Protein AF-A0A965JJX8-F1 (afdb_monomer_lite)

Foldseek 3Di:
DVLLVVLVVVPDDLLSSLVVLVVVLVVLVVPDDDPDPSVVVSVVSVVVSVVSCVVQVLLNLLCVLLVVLLVVQDDPVSSVVLSVLLCCCLPVDPDLLSVLLSLLVNCVVDDPDQSVNSLVSSLVSLVSQLPDPHHSDDNVSSVVVNVSSVLCPLLSVLLVLLVVLQVVLCVPPVFDGDRSSVLSNLLLVQLADQADALVNLLVVCVVRVQVPALVSSLSNLVSSLVSLVSRDCRSHPHPVSSVNSSVRSVVNNVVSVVVNVVD

pLDDT: mean 87.24, std 9.47, range [40.53, 97.69]

Secondary structure (DSSP, 8-state):
-HHHHHHHHH---HHHHHHHHHHHHHHHHHTT--SSHHHHHHHHHHHHHHHHHHHSHHHHHHHHHHHHHHHTTSSHHHHHHHHHHHHIIIII--SHHHHHHHHHHHHHHSTT--HHHHHHHHHHHHHHHHHSSS-SS-HHHHHHHHHHHHHGGGHHHHHHHHHHHHHHHHHHH-PPP--HHHHHHHHHHHHT-S---HHHHHHHHHHTTGGGSHHHHHHHHHHHHHHHHHS-GGGSS-HHHHHHHHHHHHHHHHHHHHHHHT-

Structure (mmCIF, N/CA/C/O backbone):
data_AF-A0A965JJX8-F1
#
_entry.id   AF-A0A965JJX8-F1
#
loop_
_atom_site.group_PDB
_atom_site.id
_atom_site.type_symbol
_atom_site.label_atom_id
_atom_site.label_alt_id
_atom_site.label_comp_id
_atom_site.label_asym_id
_atom_site.label_entity_id
_atom_site.label_seq_id
_atom_site.pdbx_PDB_ins_code
_atom_site.Cartn_x
_atom_site.Cartn_y
_atom_site.Cartn_z
_atom_site.occupancy
_atom_site.B_iso_or_equiv
_atom_site.auth_seq_id
_atom_site.auth_comp_id
_atom_site.auth_asym_id
_atom_site.auth_atom_id
_atom_site.pdbx_PDB_model_num
ATOM 1 N N . SER A 1 1 ? 27.289 7.456 -23.473 1.00 75.81 1 SER A N 1
ATOM 2 C CA . SER A 1 1 ? 27.478 8.017 -24.829 1.00 75.81 1 SER A CA 1
ATOM 3 C C . SER A 1 1 ? 26.965 9.457 -24.872 1.00 75.81 1 SER A C 1
ATOM 5 O O . SER A 1 1 ? 26.212 9.837 -23.980 1.00 75.81 1 SER A O 1
ATOM 7 N N . PHE A 1 2 ? 27.341 10.253 -25.885 1.00 80.62 2 PHE A N 1
ATOM 8 C CA . PHE A 1 2 ? 26.856 11.636 -26.064 1.00 80.62 2 PHE A CA 1
ATOM 9 C C . PHE A 1 2 ? 25.320 11.715 -26.149 1.00 80.62 2 PHE A C 1
ATOM 11 O O . PHE A 1 2 ? 24.712 12.548 -25.487 1.00 80.62 2 PHE A O 1
ATOM 18 N N . ALA A 1 3 ? 24.684 10.770 -26.855 1.00 80.88 3 ALA A N 1
ATOM 19 C CA . ALA A 1 3 ? 23.224 10.663 -26.931 1.00 80.88 3 ALA A CA 1
ATOM 20 C C . ALA A 1 3 ? 22.563 10.481 -25.549 1.00 80.88 3 ALA A C 1
ATOM 22 O O . ALA A 1 3 ? 21.590 11.163 -25.244 1.00 80.88 3 ALA A O 1
ATOM 23 N N . ARG A 1 4 ? 23.121 9.630 -24.670 1.00 80.75 4 ARG A N 1
ATOM 24 C CA . ARG A 1 4 ? 22.611 9.479 -23.291 1.00 80.75 4 ARG A CA 1
ATOM 25 C C . ARG A 1 4 ? 22.735 10.765 -22.482 1.00 80.75 4 ARG A C 1
ATOM 27 O O . ARG A 1 4 ? 21.854 11.065 -21.688 1.00 80.75 4 ARG A O 1
ATOM 34 N N . GLN A 1 5 ? 23.827 11.504 -22.661 1.00 83.25 5 GLN A N 1
ATOM 35 C CA . GLN A 1 5 ? 24.038 12.752 -21.936 1.00 83.25 5 GLN A CA 1
ATOM 36 C C . GLN A 1 5 ? 23.039 13.828 -22.374 1.00 83.25 5 GLN A C 1
ATOM 38 O O . GLN A 1 5 ? 22.412 14.437 -21.515 1.00 83.25 5 GLN A O 1
ATOM 43 N N . LEU A 1 6 ? 22.797 13.963 -23.681 1.00 81.25 6 LEU A N 1
ATOM 44 C CA . LEU A 1 6 ? 21.785 14.871 -24.225 1.00 81.25 6 LEU A CA 1
ATOM 45 C C . LEU A 1 6 ? 20.376 14.568 -23.706 1.00 81.25 6 LEU A C 1
ATOM 47 O O . LEU A 1 6 ? 19.671 15.470 -23.266 1.00 81.25 6 LEU A O 1
ATOM 51 N N . VAL A 1 7 ? 19.958 13.301 -23.736 1.00 85.88 7 VAL A N 1
ATOM 52 C CA . VAL A 1 7 ? 18.608 12.931 -23.288 1.00 85.88 7 VAL A CA 1
ATOM 53 C C . VAL A 1 7 ? 18.475 13.072 -21.765 1.00 85.88 7 VAL A C 1
ATOM 55 O O . VAL A 1 7 ? 17.440 13.514 -21.278 1.00 85.88 7 VAL A O 1
ATOM 58 N N . LYS A 1 8 ? 19.547 12.822 -21.003 1.00 84.81 8 LYS A N 1
ATOM 59 C CA . LYS A 1 8 ? 19.584 13.099 -19.559 1.00 84.81 8 LYS A CA 1
ATOM 60 C C . LYS A 1 8 ? 19.488 14.597 -19.241 1.00 84.81 8 LYS A C 1
ATOM 62 O O . LYS A 1 8 ? 18.857 14.963 -18.254 1.00 84.81 8 LYS A O 1
ATOM 67 N N . GLU A 1 9 ? 20.090 15.458 -20.062 1.00 85.38 9 GLU A N 1
ATOM 68 C CA . GLU A 1 9 ? 20.003 16.923 -19.942 1.00 85.38 9 GLU A CA 1
ATOM 69 C C . GLU A 1 9 ? 18.597 17.461 -20.260 1.00 85.38 9 GLU A C 1
ATOM 71 O O . GLU A 1 9 ? 18.195 18.474 -19.691 1.00 85.38 9 GLU A O 1
ATOM 76 N N . GLN A 1 10 ? 17.821 16.766 -21.102 1.00 80.12 10 GLN A N 1
ATOM 77 C CA . GLN A 1 10 ? 16.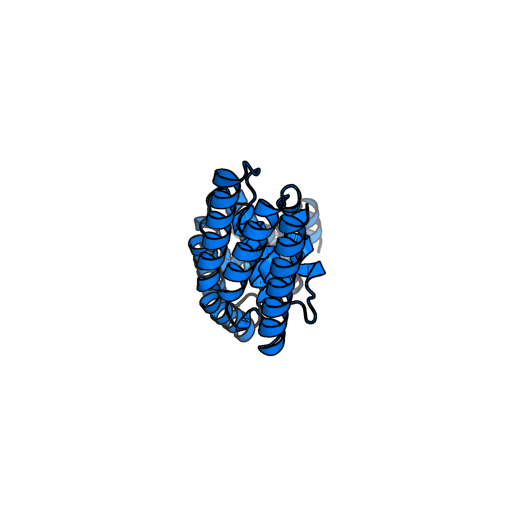403 17.078 -21.339 1.00 80.12 10 GLN A CA 1
ATOM 78 C C . GLN A 1 10 ? 15.486 16.682 -20.167 1.00 80.12 10 GLN A C 1
ATOM 80 O O . GLN A 1 10 ? 14.353 17.158 -20.085 1.00 80.12 10 GLN A O 1
ATOM 85 N N . GLY A 1 11 ? 15.978 15.862 -19.234 1.00 79.44 11 GLY A N 1
ATOM 86 C CA . GLY A 1 11 ? 15.234 15.395 -18.069 1.00 79.44 11 GLY A CA 1
ATOM 87 C C . GLY A 1 11 ? 14.338 14.187 -18.360 1.00 79.44 11 GLY A C 1
ATOM 88 O O . GLY A 1 11 ? 14.510 13.476 -19.346 1.00 79.44 11 GLY A O 1
ATOM 89 N N . GLY A 1 12 ? 13.389 13.926 -17.460 1.00 82.50 12 GLY A N 1
ATOM 90 C CA . GLY A 1 12 ? 12.533 12.736 -17.512 1.00 82.50 12 GLY A CA 1
ATOM 91 C C . GLY A 1 12 ? 13.160 11.498 -16.861 1.00 82.50 12 GLY A C 1
ATOM 92 O O . GLY A 1 12 ? 14.355 11.463 -16.557 1.00 82.50 12 GLY A O 1
ATOM 93 N N . ASP A 1 13 ? 12.325 10.492 -16.606 1.00 88.94 13 ASP A N 1
ATOM 94 C CA . ASP A 1 13 ? 12.741 9.208 -16.031 1.00 88.94 13 ASP A CA 1
ATOM 95 C C . ASP A 1 13 ? 13.388 8.278 -17.075 1.00 88.94 13 ASP A C 1
ATOM 97 O O . ASP A 1 13 ? 13.398 8.571 -18.271 1.00 88.94 13 ASP A O 1
ATOM 101 N N . ALA A 1 14 ? 13.950 7.150 -16.628 1.00 90.69 14 ALA A N 1
ATOM 102 C CA . ALA A 1 14 ? 14.663 6.213 -17.501 1.00 90.69 14 ALA A CA 1
ATOM 103 C C . ALA A 1 14 ? 13.797 5.717 -18.675 1.00 90.69 14 ALA A C 1
ATOM 105 O O . ALA A 1 14 ? 14.293 5.589 -19.793 1.00 90.69 14 ALA A O 1
ATOM 106 N N . THR A 1 15 ? 12.497 5.507 -18.453 1.00 91.75 15 THR A N 1
ATOM 107 C CA . THR A 1 15 ? 11.541 5.117 -19.499 1.00 91.75 15 THR A CA 1
ATOM 108 C C . THR A 1 15 ? 11.366 6.218 -20.535 1.00 91.75 15 THR A C 1
ATOM 110 O O . THR A 1 15 ? 11.468 5.955 -21.731 1.00 91.75 15 THR A O 1
ATOM 113 N N . THR A 1 16 ? 11.152 7.460 -20.099 1.00 90.88 16 THR A N 1
ATOM 114 C CA . THR A 1 16 ? 11.019 8.615 -20.997 1.00 90.88 16 THR A CA 1
ATOM 115 C C . THR A 1 16 ? 12.282 8.794 -21.837 1.00 90.88 16 THR A C 1
ATOM 117 O O . THR A 1 16 ? 12.206 8.971 -23.053 1.00 90.88 16 THR A O 1
ATOM 120 N N . GLN A 1 17 ? 13.454 8.679 -21.207 1.00 93.00 17 GLN A N 1
ATOM 121 C CA . GLN A 1 17 ? 14.739 8.779 -21.894 1.00 93.00 17 GLN A CA 1
ATOM 122 C C . GLN A 1 17 ? 14.930 7.639 -22.908 1.00 93.00 17 GLN A C 1
ATOM 124 O O . GLN A 1 17 ? 15.393 7.867 -24.025 1.00 93.00 17 GLN A O 1
ATOM 129 N N . TYR A 1 18 ? 14.535 6.417 -22.547 1.00 94.31 18 TYR A N 1
ATOM 130 C CA . TYR A 1 18 ? 14.582 5.256 -23.430 1.00 94.31 18 TYR A CA 1
ATOM 131 C C . TYR A 1 18 ? 13.680 5.425 -24.658 1.00 94.31 18 TYR A C 1
ATOM 133 O O . TYR A 1 18 ? 14.145 5.239 -25.782 1.00 94.31 18 TYR A O 1
ATOM 141 N N . LEU A 1 19 ? 12.423 5.835 -24.464 1.00 91.62 19 LEU A N 1
ATOM 142 C CA . LEU A 1 19 ? 11.472 6.063 -25.555 1.00 91.62 19 LEU A CA 1
ATOM 143 C C . LEU A 1 19 ? 11.927 7.196 -26.485 1.00 91.62 19 LEU A C 1
ATOM 145 O O . LEU A 1 19 ? 11.854 7.040 -27.700 1.00 91.62 19 LEU A O 1
ATOM 149 N N . CYS A 1 20 ? 12.476 8.283 -25.931 1.00 92.44 20 CYS A N 1
ATOM 150 C CA . CYS A 1 20 ? 13.052 9.380 -26.714 1.00 92.44 20 CYS A CA 1
ATOM 151 C C . CYS A 1 20 ? 14.207 8.897 -27.608 1.00 92.44 20 CYS A C 1
ATOM 153 O O . CYS A 1 20 ? 14.255 9.221 -28.793 1.00 92.44 20 CYS A O 1
ATOM 155 N N . LEU A 1 21 ? 15.115 8.063 -27.082 1.00 93.44 21 LEU A N 1
ATOM 156 C CA . LEU A 1 21 ? 16.193 7.482 -27.890 1.00 93.44 21 LEU A CA 1
ATOM 157 C C . LEU A 1 21 ? 15.649 6.587 -29.015 1.00 93.44 21 LEU A C 1
ATOM 159 O O . LEU A 1 21 ? 16.163 6.649 -30.130 1.00 93.44 21 LEU A O 1
ATOM 163 N N . LEU A 1 22 ? 14.610 5.785 -28.760 1.00 91.50 22 LEU A N 1
ATOM 164 C CA . LEU A 1 22 ? 13.980 4.979 -29.811 1.00 91.50 22 LEU A CA 1
ATOM 165 C C . LEU A 1 22 ? 13.353 5.854 -30.903 1.00 91.50 22 LEU A C 1
ATOM 167 O O . LEU A 1 22 ? 13.608 5.623 -32.081 1.00 91.50 22 LEU A O 1
ATOM 171 N N . GLU A 1 23 ? 12.593 6.882 -30.522 1.00 89.44 23 GLU A N 1
ATOM 172 C CA . GLU A 1 23 ? 11.952 7.805 -31.464 1.00 89.44 23 GLU A CA 1
ATOM 173 C C . GLU A 1 23 ? 12.983 8.544 -32.327 1.00 89.44 23 GLU A C 1
ATOM 175 O O . GLU A 1 23 ? 12.857 8.587 -33.551 1.00 89.44 23 GLU A O 1
ATOM 180 N N . VAL A 1 24 ? 14.055 9.059 -31.718 1.00 88.44 24 VAL A N 1
ATOM 181 C CA . VAL A 1 24 ? 15.156 9.704 -32.448 1.00 88.44 24 VAL A CA 1
ATOM 182 C C . VAL A 1 24 ? 15.825 8.724 -33.416 1.00 88.44 24 VAL A C 1
ATOM 184 O O . VAL A 1 24 ? 16.109 9.092 -34.556 1.00 88.44 24 VAL A O 1
ATOM 187 N N . GLY A 1 25 ? 16.054 7.475 -33.001 1.00 87.25 25 GLY A N 1
ATOM 188 C CA . GLY A 1 25 ? 16.616 6.436 -33.867 1.00 87.25 25 GLY A CA 1
ATOM 189 C C . GLY A 1 25 ? 15.741 6.140 -35.091 1.00 87.25 25 GLY A C 1
ATOM 190 O O . GLY A 1 25 ? 16.259 6.028 -36.206 1.00 87.25 25 GLY A O 1
ATOM 191 N N . GLU A 1 26 ? 14.421 6.076 -34.903 1.00 86.06 26 GLU A N 1
ATOM 192 C CA . GLU A 1 26 ? 13.447 5.890 -35.985 1.00 86.06 26 GLU A CA 1
ATOM 193 C C . GLU A 1 26 ? 13.385 7.103 -36.921 1.00 86.06 26 GLU A C 1
ATOM 195 O O . GLU A 1 26 ? 13.387 6.935 -38.139 1.00 86.06 26 GLU A O 1
ATOM 200 N N . LEU A 1 27 ? 13.414 8.330 -36.390 1.00 84.50 27 LEU A N 1
ATOM 201 C CA . LEU A 1 27 ? 13.436 9.554 -37.201 1.00 84.50 27 LEU A CA 1
ATOM 202 C C . LEU A 1 27 ? 14.688 9.642 -38.085 1.00 84.50 27 LEU A C 1
ATOM 204 O O . LEU A 1 27 ? 14.588 10.002 -39.259 1.00 84.50 27 LEU A O 1
ATOM 208 N N . ILE A 1 28 ? 15.858 9.275 -37.548 1.00 83.56 28 ILE A N 1
ATOM 209 C CA . ILE A 1 28 ? 17.112 9.219 -38.316 1.00 83.56 28 ILE A CA 1
ATOM 210 C C . ILE A 1 28 ? 17.024 8.143 -39.410 1.00 83.56 28 ILE A C 1
ATOM 212 O O . ILE A 1 28 ? 17.472 8.366 -40.532 1.00 83.56 28 ILE A O 1
ATOM 216 N N . SER A 1 29 ? 16.413 6.996 -39.106 1.00 77.31 29 SER A N 1
ATOM 217 C CA . SER A 1 29 ? 16.287 5.871 -40.043 1.00 77.31 29 SER A CA 1
ATOM 218 C C . SER A 1 29 ? 15.243 6.122 -41.145 1.00 77.31 29 SER A C 1
ATOM 220 O O . SER A 1 29 ? 15.441 5.715 -42.289 1.00 77.31 29 SER A O 1
ATOM 222 N N . GLY A 1 30 ? 14.143 6.816 -40.827 1.00 72.44 30 GLY A N 1
ATOM 223 C CA . GLY A 1 30 ? 13.071 7.178 -41.762 1.00 72.44 30 GLY A CA 1
ATOM 224 C C . GLY A 1 30 ? 13.433 8.329 -42.708 1.00 72.44 30 GLY A C 1
ATOM 225 O O . GLY A 1 30 ? 12.858 8.450 -43.793 1.00 72.44 30 GLY A O 1
ATOM 226 N N . GLY A 1 31 ? 14.422 9.148 -42.343 1.00 67.38 31 GLY A N 1
ATOM 227 C CA . GLY A 1 31 ? 15.001 10.183 -43.195 1.00 67.38 31 GLY A CA 1
ATOM 228 C C . GLY A 1 31 ? 16.085 9.636 -44.123 1.00 67.38 31 GLY A C 1
ATOM 229 O O . GLY A 1 31 ? 17.249 9.913 -43.889 1.00 67.38 31 GLY A O 1
ATOM 230 N N . GLN A 1 32 ? 15.712 8.857 -45.152 1.00 56.06 32 GLN A N 1
ATOM 231 C CA . GLN A 1 32 ? 16.567 8.378 -46.265 1.00 56.06 32 GLN A CA 1
ATOM 232 C C . GLN A 1 32 ? 18.091 8.343 -45.994 1.00 56.06 32 GLN A C 1
ATOM 234 O O . GLN A 1 32 ? 18.874 8.953 -46.724 1.00 56.06 32 GLN A O 1
ATOM 239 N N . ALA A 1 33 ? 18.547 7.599 -44.988 1.00 49.75 33 ALA A N 1
ATOM 240 C CA . ALA A 1 33 ? 19.965 7.299 -44.858 1.00 49.75 33 ALA A CA 1
ATOM 241 C C . ALA A 1 33 ? 20.253 6.007 -45.633 1.00 49.75 33 ALA A C 1
ATOM 243 O O . ALA A 1 33 ? 20.007 4.898 -45.162 1.00 49.75 33 ALA A O 1
ATOM 244 N N . GLY A 1 34 ? 20.785 6.160 -46.851 1.00 54.56 34 GLY A N 1
ATOM 245 C CA . GLY A 1 34 ? 21.661 5.138 -47.433 1.00 54.56 34 GLY A CA 1
ATOM 246 C C . GLY A 1 34 ? 22.910 4.940 -46.556 1.00 54.56 34 GLY A C 1
ATOM 247 O O . GLY A 1 34 ? 22.963 5.437 -45.438 1.00 54.56 34 GLY A O 1
ATOM 248 N N . ALA A 1 35 ? 23.932 4.234 -47.042 1.00 54.75 35 ALA A N 1
ATOM 249 C CA . ALA A 1 35 ? 25.127 3.815 -46.282 1.00 54.75 35 ALA A CA 1
ATOM 250 C C . ALA A 1 35 ? 26.085 4.946 -45.775 1.00 54.75 35 ALA A C 1
ATOM 252 O O . ALA A 1 35 ? 27.301 4.784 -45.819 1.00 54.75 35 ALA A O 1
ATOM 253 N N . ASP A 1 36 ? 25.557 6.076 -45.299 1.00 65.81 36 ASP A N 1
ATOM 254 C CA . ASP A 1 36 ? 26.222 7.325 -44.890 1.00 65.81 36 ASP A CA 1
ATOM 255 C C . ASP A 1 36 ? 25.988 7.607 -43.375 1.00 65.81 36 ASP A C 1
ATOM 257 O O . ASP A 1 36 ? 25.073 7.003 -42.808 1.00 65.81 36 ASP A O 1
ATOM 261 N N . PRO A 1 37 ? 26.766 8.482 -42.687 1.00 66.69 37 PRO A N 1
ATOM 262 C CA . PRO A 1 37 ? 26.627 9.034 -41.329 1.00 66.69 37 PRO A CA 1
ATOM 263 C C . PRO A 1 37 ? 25.290 8.942 -40.585 1.00 66.69 37 PRO A C 1
ATOM 265 O O . PRO A 1 37 ? 25.312 8.733 -39.373 1.00 66.69 37 PRO A O 1
ATOM 268 N N . GLY A 1 38 ? 24.144 9.053 -41.261 1.00 73.62 38 GLY A N 1
ATOM 269 C CA . GLY A 1 38 ? 22.830 8.794 -40.664 1.00 73.62 38 GLY A CA 1
ATOM 270 C C . GLY A 1 38 ? 22.676 7.369 -40.121 1.00 73.62 38 GLY A C 1
ATOM 271 O O . GLY A 1 38 ? 22.199 7.195 -39.005 1.00 73.62 38 GLY A O 1
ATOM 272 N N . GLY A 1 39 ? 23.161 6.350 -40.838 1.00 78.12 39 GLY A N 1
ATOM 273 C CA . GLY A 1 39 ? 23.138 4.962 -40.364 1.00 78.12 39 GLY A CA 1
ATOM 274 C C . GLY A 1 39 ? 24.004 4.757 -39.119 1.00 78.12 39 GLY A C 1
ATOM 275 O O . GLY A 1 39 ? 23.557 4.164 -38.142 1.00 78.12 39 GLY A O 1
ATOM 276 N N . VAL A 1 40 ? 25.206 5.345 -39.105 1.00 83.00 40 VAL A N 1
ATOM 277 C CA . VAL A 1 40 ? 26.102 5.316 -37.934 1.00 83.00 40 VAL A CA 1
ATOM 278 C C . VAL A 1 40 ? 25.463 6.036 -36.744 1.00 83.00 40 VAL A C 1
ATOM 280 O O . VAL A 1 40 ? 25.513 5.540 -35.622 1.00 83.00 40 VAL A O 1
ATOM 283 N N . ALA A 1 41 ? 24.817 7.182 -36.973 1.00 84.19 41 ALA A N 1
ATOM 284 C CA . ALA A 1 41 ? 24.102 7.904 -35.927 1.00 84.19 41 ALA A CA 1
ATOM 285 C C . ALA A 1 41 ? 22.915 7.094 -35.375 1.00 84.19 41 ALA A C 1
ATOM 287 O O . ALA A 1 41 ? 22.745 7.025 -34.157 1.00 84.19 41 ALA A O 1
ATOM 288 N N . ALA A 1 42 ? 22.136 6.433 -36.238 1.00 85.31 42 ALA A N 1
ATOM 289 C CA . ALA A 1 42 ? 21.045 5.553 -35.823 1.00 85.31 42 ALA A CA 1
ATOM 290 C C . ALA A 1 42 ? 21.557 4.354 -35.007 1.00 85.31 42 ALA A C 1
ATOM 292 O O . ALA A 1 42 ? 20.965 4.011 -33.983 1.00 85.31 42 ALA A O 1
ATOM 293 N N . ASP A 1 43 ? 22.677 3.746 -35.406 1.00 86.81 43 ASP A N 1
ATOM 294 C CA . ASP A 1 43 ? 23.328 2.666 -34.656 1.00 86.81 43 ASP A CA 1
ATOM 295 C C . ASP A 1 43 ? 23.772 3.134 -33.269 1.00 86.81 43 ASP A C 1
ATOM 297 O O . ASP A 1 43 ? 23.461 2.486 -32.270 1.00 86.81 43 ASP A O 1
ATOM 301 N N . MET A 1 44 ? 24.417 4.300 -33.183 1.00 88.44 44 MET A N 1
ATOM 302 C CA . MET A 1 44 ? 24.860 4.880 -31.912 1.00 88.44 44 MET A CA 1
ATOM 303 C C . MET A 1 44 ? 23.692 5.196 -30.968 1.00 88.44 44 MET A C 1
ATOM 305 O O . MET A 1 44 ? 23.810 5.018 -29.752 1.00 88.44 44 MET A O 1
ATOM 309 N N . VAL A 1 45 ? 22.567 5.678 -31.503 1.00 90.81 45 VAL A N 1
ATOM 310 C CA . VAL A 1 45 ? 21.357 5.959 -30.718 1.00 90.81 45 VAL A CA 1
ATOM 311 C C . VAL A 1 45 ? 20.697 4.659 -30.252 1.00 90.81 45 VAL A C 1
ATOM 313 O O . VAL A 1 45 ? 20.338 4.546 -29.078 1.00 90.81 45 VAL A O 1
ATOM 316 N N . ARG A 1 46 ? 20.605 3.641 -31.116 1.00 90.19 46 ARG A N 1
ATOM 317 C CA . ARG A 1 46 ? 20.088 2.317 -30.736 1.00 90.19 46 ARG A CA 1
ATOM 318 C C . ARG A 1 46 ? 20.961 1.637 -29.689 1.00 90.19 46 ARG A C 1
ATOM 320 O O . ARG A 1 46 ? 20.431 1.054 -28.748 1.00 90.19 46 ARG A O 1
ATOM 327 N N . GLU A 1 47 ? 22.281 1.749 -29.800 1.00 92.69 47 GLU A N 1
ATOM 328 C CA . GLU A 1 47 ? 23.206 1.235 -28.791 1.00 92.69 47 GLU A CA 1
ATOM 329 C C . GLU A 1 47 ? 23.045 1.979 -27.457 1.00 92.69 47 GLU A C 1
ATOM 331 O O . GLU A 1 47 ? 22.989 1.350 -26.401 1.00 92.69 47 GLU A O 1
ATOM 336 N N . ALA A 1 48 ? 22.881 3.305 -27.490 1.00 93.00 48 ALA A N 1
ATOM 337 C CA . ALA A 1 48 ? 22.585 4.096 -26.298 1.00 93.00 48 ALA A CA 1
ATOM 338 C C . ALA A 1 48 ? 21.272 3.662 -25.620 1.00 93.00 48 ALA A C 1
ATOM 340 O O . ALA A 1 48 ? 21.238 3.534 -24.394 1.00 93.00 48 ALA A O 1
ATOM 341 N N . ALA A 1 49 ? 20.220 3.400 -26.403 1.00 93.69 49 ALA A N 1
ATOM 342 C CA . ALA A 1 49 ? 18.947 2.885 -25.900 1.00 93.69 49 ALA A CA 1
ATOM 343 C C . ALA A 1 49 ? 19.099 1.474 -25.311 1.00 93.69 49 ALA A C 1
ATOM 345 O O . ALA A 1 49 ? 18.567 1.192 -24.241 1.00 93.69 49 ALA A O 1
ATOM 346 N N . ALA A 1 50 ? 19.858 0.595 -25.973 1.00 93.62 50 ALA A N 1
ATOM 347 C CA . ALA A 1 50 ? 20.120 -0.762 -25.498 1.00 93.62 50 ALA A CA 1
ATOM 348 C C . ALA A 1 50 ? 20.916 -0.777 -24.184 1.00 93.62 50 ALA A C 1
ATOM 350 O O . ALA A 1 50 ? 20.601 -1.564 -23.295 1.00 93.62 50 ALA A O 1
ATOM 351 N N . GLN A 1 51 ? 21.905 0.110 -24.037 1.00 93.06 51 GLN A N 1
ATOM 352 C CA . GLN A 1 51 ? 22.654 0.289 -22.790 1.00 93.06 51 GLN A CA 1
ATOM 353 C C . GLN A 1 51 ? 21.746 0.782 -21.660 1.00 93.06 51 GLN A C 1
ATOM 355 O O . GLN A 1 51 ? 21.776 0.217 -20.572 1.00 93.06 51 GLN A O 1
ATOM 360 N N . LEU A 1 52 ? 20.899 1.783 -21.923 1.00 93.12 52 LEU A N 1
ATOM 361 C CA . LEU A 1 52 ? 19.946 2.284 -20.929 1.00 93.12 52 LEU A CA 1
ATOM 362 C C . LEU A 1 52 ? 18.945 1.196 -20.510 1.00 93.12 52 LEU A C 1
ATOM 364 O O . LEU A 1 52 ? 18.720 0.994 -19.323 1.00 93.12 52 LEU A O 1
ATOM 368 N N . LEU A 1 53 ? 18.414 0.433 -21.470 1.00 93.50 53 LEU A N 1
ATOM 369 C CA . LEU A 1 53 ? 17.556 -0.715 -21.179 1.00 93.50 53 LEU A CA 1
ATOM 370 C C . LEU A 1 53 ? 18.286 -1.808 -20.395 1.00 93.50 53 LEU A C 1
ATOM 372 O O . LEU A 1 53 ? 17.641 -2.529 -19.649 1.00 93.50 53 LEU A O 1
ATOM 376 N N . ALA A 1 54 ? 19.593 -1.989 -20.583 1.00 92.62 54 ALA A N 1
ATOM 377 C CA . ALA A 1 54 ? 20.361 -2.967 -19.819 1.00 92.62 54 ALA A CA 1
ATOM 378 C C . ALA A 1 54 ? 20.590 -2.511 -18.369 1.00 92.62 54 ALA A C 1
ATOM 380 O O . ALA A 1 54 ? 20.536 -3.342 -17.466 1.00 92.62 54 ALA A O 1
ATOM 381 N N . GLU A 1 55 ? 20.817 -1.214 -18.152 1.00 92.62 55 GLU A N 1
ATOM 382 C CA . GLU A 1 55 ? 21.039 -0.622 -16.828 1.00 92.62 55 GLU A CA 1
ATOM 383 C C . GLU A 1 55 ? 19.743 -0.533 -16.008 1.00 92.62 55 GLU A C 1
ATOM 385 O O . GLU A 1 55 ? 19.716 -0.977 -14.864 1.00 92.62 55 GLU A O 1
ATOM 390 N N . ASP A 1 56 ? 18.653 -0.047 -16.608 1.00 91.25 56 ASP A N 1
ATOM 391 C CA . ASP A 1 56 ? 17.380 0.237 -15.928 1.00 91.25 56 ASP A CA 1
ATOM 392 C C . ASP A 1 56 ? 16.262 -0.728 -16.366 1.00 91.25 56 ASP A C 1
ATOM 394 O O . ASP A 1 56 ? 15.092 -0.360 -16.509 1.00 91.25 56 ASP A O 1
ATOM 398 N N . SER A 1 57 ? 16.631 -1.988 -16.627 1.00 91.94 57 SER A N 1
ATOM 399 C CA . SER A 1 57 ? 15.766 -2.943 -17.331 1.00 91.94 57 SER A CA 1
ATOM 400 C C . SER A 1 57 ? 14.425 -3.194 -16.647 1.00 91.94 57 SER A C 1
ATOM 402 O O . SER A 1 57 ? 13.400 -3.241 -17.326 1.00 91.94 57 SER A O 1
ATOM 404 N N . GLU A 1 58 ? 14.417 -3.331 -15.321 1.00 93.25 58 GLU A N 1
ATOM 405 C CA . GLU A 1 58 ? 13.205 -3.637 -14.564 1.00 93.25 58 GLU A CA 1
ATOM 406 C C . GLU A 1 58 ? 12.256 -2.434 -14.539 1.00 93.25 58 GLU A C 1
ATOM 408 O O . GLU A 1 58 ? 11.060 -2.575 -14.786 1.00 93.25 58 GLU A O 1
ATOM 413 N N . PHE A 1 59 ? 12.811 -1.234 -14.344 1.00 92.56 59 PHE A N 1
ATOM 414 C CA . PHE A 1 59 ? 12.071 0.026 -14.339 1.00 92.56 59 PHE A CA 1
ATOM 415 C C . PHE A 1 59 ? 11.404 0.290 -15.692 1.00 92.56 59 PHE A C 1
ATOM 417 O O . PHE A 1 59 ? 10.191 0.490 -15.764 1.00 92.56 59 PHE A O 1
ATOM 424 N N . ILE A 1 60 ? 12.190 0.239 -16.772 1.00 93.81 60 ILE A N 1
ATOM 425 C CA . ILE A 1 60 ? 11.711 0.534 -18.128 1.00 93.81 60 ILE A CA 1
ATOM 426 C C . ILE A 1 60 ? 10.650 -0.483 -18.554 1.00 93.81 60 ILE A C 1
ATOM 428 O O . ILE A 1 60 ? 9.625 -0.118 -19.130 1.00 93.81 60 ILE A O 1
ATOM 432 N N . ARG A 1 61 ? 10.860 -1.768 -18.251 1.00 95.31 61 ARG A N 1
ATOM 433 C CA . ARG A 1 61 ? 9.888 -2.817 -18.584 1.00 95.31 61 ARG A CA 1
ATOM 434 C C . ARG A 1 61 ? 8.607 -2.699 -17.773 1.00 95.31 61 ARG A C 1
ATOM 436 O O . ARG A 1 61 ? 7.548 -2.887 -18.357 1.00 95.31 61 ARG A O 1
ATOM 443 N N . ALA A 1 62 ? 8.676 -2.372 -16.482 1.00 93.94 62 ALA A N 1
ATOM 444 C CA . ALA A 1 62 ? 7.478 -2.168 -15.668 1.00 93.94 62 ALA A CA 1
ATOM 445 C C . ALA A 1 62 ? 6.579 -1.078 -16.270 1.00 93.94 62 ALA A C 1
ATOM 447 O O . ALA A 1 62 ? 5.370 -1.272 -16.387 1.00 93.94 62 ALA A O 1
ATOM 448 N N . ASP A 1 63 ? 7.162 0.028 -16.735 1.00 92.69 63 ASP A N 1
ATOM 449 C CA . ASP A 1 63 ? 6.392 1.095 -17.376 1.00 92.69 63 ASP A CA 1
ATOM 450 C C . ASP A 1 63 ? 5.836 0.702 -18.740 1.00 92.69 63 ASP A C 1
ATOM 452 O O . ASP A 1 63 ? 4.665 0.958 -19.017 1.00 92.69 63 ASP A O 1
ATOM 456 N N . ILE A 1 64 ? 6.658 0.081 -19.591 1.00 94.06 64 ILE A N 1
ATOM 457 C CA . ILE A 1 64 ? 6.238 -0.335 -20.935 1.00 94.06 64 ILE A CA 1
ATOM 458 C C . ILE A 1 64 ? 5.128 -1.382 -20.843 1.00 94.06 64 ILE A C 1
ATOM 460 O O . ILE A 1 64 ? 4.100 -1.253 -21.503 1.00 94.06 64 ILE A O 1
ATOM 464 N N . ASN A 1 65 ? 5.308 -2.398 -20.001 1.00 95.81 65 ASN A N 1
ATOM 465 C CA . ASN A 1 65 ? 4.374 -3.513 -19.903 1.00 95.81 65 ASN A CA 1
ATOM 466 C C . ASN A 1 65 ? 3.027 -3.102 -19.288 1.00 95.81 65 ASN A C 1
ATOM 468 O O . ASN A 1 65 ? 2.026 -3.779 -19.508 1.00 95.81 65 ASN A O 1
ATOM 472 N N . THR A 1 66 ? 2.983 -2.002 -18.530 1.00 93.94 66 THR A N 1
ATOM 473 C CA . THR A 1 66 ? 1.758 -1.502 -17.883 1.00 93.94 66 THR A CA 1
ATOM 474 C C . THR A 1 66 ? 1.174 -0.260 -18.550 1.00 93.94 66 THR A C 1
ATOM 476 O O . THR A 1 66 ? 0.159 0.260 -18.080 1.00 93.94 66 THR A O 1
ATOM 479 N N . PHE A 1 67 ? 1.771 0.209 -19.651 1.00 92.12 67 PHE A N 1
ATOM 480 C CA . PHE A 1 67 ? 1.399 1.457 -20.314 1.00 92.12 67 PHE A CA 1
ATOM 481 C C . PHE A 1 67 ? -0.095 1.516 -20.654 1.00 92.12 67 PHE A C 1
ATOM 483 O O . PHE A 1 67 ? -0.789 2.417 -20.175 1.00 92.12 67 PHE A O 1
ATOM 490 N N . ASP A 1 68 ? -0.604 0.517 -21.379 1.00 91.94 68 ASP A N 1
ATOM 491 C CA . ASP A 1 68 ? -2.009 0.463 -21.803 1.00 91.94 68 ASP A CA 1
ATOM 492 C C . ASP A 1 68 ? -2.965 0.430 -20.605 1.00 91.94 68 ASP A C 1
ATOM 494 O O . ASP A 1 68 ? -3.951 1.162 -20.567 1.00 91.94 68 ASP A O 1
ATOM 498 N N . VAL A 1 69 ? -2.642 -0.358 -19.573 1.00 92.56 69 VAL A N 1
ATOM 499 C CA . VAL A 1 69 ? -3.451 -0.424 -18.346 1.00 92.56 69 VAL A CA 1
ATOM 500 C C . VAL A 1 69 ? -3.488 0.939 -17.659 1.00 92.56 69 VAL A C 1
ATOM 502 O O . VAL A 1 69 ? -4.560 1.417 -17.292 1.00 92.56 69 VAL A O 1
ATOM 505 N N . SER A 1 70 ? -2.334 1.598 -17.526 1.00 89.12 70 SER A N 1
ATOM 506 C CA . SER A 1 70 ? -2.230 2.902 -16.867 1.00 89.12 70 SER A CA 1
ATOM 507 C C . SER A 1 70 ? -3.008 4.002 -17.596 1.00 89.12 70 SER A C 1
ATOM 509 O O . SER A 1 70 ? -3.566 4.881 -16.943 1.00 89.12 70 SER A O 1
ATOM 511 N N . ALA A 1 71 ? -3.116 3.928 -18.927 1.00 87.56 71 ALA A N 1
ATOM 512 C CA . ALA A 1 71 ? -3.882 4.878 -19.732 1.00 87.56 71 ALA A CA 1
ATOM 513 C C . ALA A 1 71 ? -5.396 4.815 -19.458 1.00 87.56 71 ALA A C 1
ATOM 515 O O . ALA A 1 71 ? -6.112 5.782 -19.713 1.00 87.56 71 ALA A O 1
ATOM 516 N N . HIS A 1 72 ? -5.889 3.701 -18.910 1.00 87.31 72 HIS A N 1
ATOM 517 C CA . HIS A 1 72 ? -7.293 3.527 -18.534 1.00 87.31 72 HIS A CA 1
ATOM 518 C C . HIS A 1 72 ? -7.597 3.904 -17.075 1.00 87.31 72 HIS A C 1
ATOM 520 O O . HIS A 1 72 ? -8.766 3.930 -16.691 1.00 87.31 72 HIS A O 1
ATOM 526 N N . VAL A 1 73 ? -6.577 4.216 -16.264 1.00 83.75 73 VAL A N 1
ATOM 527 C CA . VAL A 1 73 ? -6.750 4.584 -14.846 1.00 83.75 73 VAL A CA 1
ATOM 528 C C . VAL A 1 73 ? -7.298 6.006 -14.688 1.00 83.75 73 VAL A C 1
ATOM 530 O O . VAL A 1 73 ? -8.029 6.280 -13.736 1.00 83.75 73 VAL A O 1
ATOM 533 N N . GLY A 1 74 ? -6.986 6.916 -15.614 1.00 83.81 74 GLY A N 1
ATOM 534 C CA . GLY A 1 74 ? -7.444 8.302 -15.556 1.00 83.81 74 GLY A CA 1
ATOM 535 C C . GLY A 1 74 ? -6.734 9.204 -16.560 1.00 83.81 74 GLY A C 1
ATOM 536 O O . GLY A 1 74 ? -6.379 8.776 -17.654 1.00 83.81 74 GLY A O 1
ATOM 537 N N . ASP A 1 75 ? -6.542 10.468 -16.187 1.00 85.56 75 ASP A N 1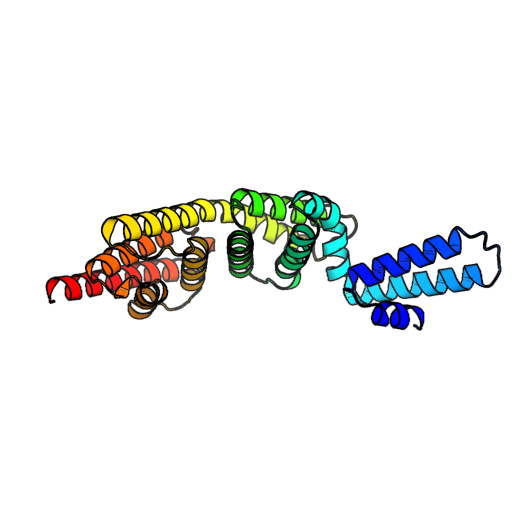
ATOM 538 C CA . ASP A 1 75 ? -5.749 11.408 -16.978 1.00 85.56 75 ASP A CA 1
ATOM 539 C C . ASP A 1 75 ? -4.244 11.066 -16.960 1.00 85.56 75 ASP A C 1
ATOM 541 O O . ASP A 1 75 ? -3.790 10.123 -16.307 1.00 85.56 75 ASP A O 1
ATOM 545 N N . ALA A 1 76 ? -3.442 11.849 -17.685 1.00 84.25 76 ALA A N 1
ATOM 546 C CA . ALA A 1 76 ? -2.001 11.629 -17.778 1.00 84.25 76 ALA A CA 1
ATOM 547 C C . ALA A 1 76 ? -1.290 11.673 -16.410 1.00 84.25 76 ALA A C 1
ATOM 549 O O . ALA A 1 76 ? -0.311 10.951 -16.210 1.00 84.25 76 ALA A O 1
ATOM 550 N N . GLN A 1 77 ? -1.781 12.483 -15.465 1.00 83.44 77 GLN A N 1
ATOM 551 C CA . GLN A 1 77 ? -1.205 12.587 -14.127 1.00 83.44 77 GLN A CA 1
ATOM 552 C C . GLN A 1 77 ? -1.546 11.351 -13.290 1.00 83.44 77 GLN A C 1
ATOM 554 O O . GLN A 1 77 ? -0.657 10.788 -12.654 1.00 83.44 77 GLN A O 1
ATOM 559 N N . ALA A 1 78 ? -2.797 10.889 -13.330 1.00 81.75 78 ALA A N 1
ATOM 560 C CA . ALA A 1 78 ? -3.234 9.661 -12.674 1.00 81.75 78 ALA A CA 1
ATOM 561 C C . ALA A 1 78 ? -2.520 8.427 -13.244 1.00 81.75 78 ALA A C 1
ATOM 563 O O . ALA A 1 78 ? -2.081 7.566 -12.484 1.00 81.75 78 ALA A O 1
ATOM 564 N N . ALA A 1 79 ? -2.331 8.367 -14.565 1.00 86.00 79 ALA A N 1
ATOM 565 C CA . ALA A 1 79 ? -1.582 7.301 -15.225 1.00 86.00 79 ALA A CA 1
ATOM 566 C C . ALA A 1 79 ? -0.101 7.291 -14.805 1.00 86.00 79 ALA A C 1
ATOM 568 O O . ALA A 1 79 ? 0.455 6.233 -14.509 1.00 86.00 79 ALA A O 1
ATOM 569 N N . ALA A 1 80 ? 0.544 8.462 -14.744 1.00 84.38 80 ALA A N 1
ATOM 570 C CA . ALA A 1 80 ? 1.930 8.585 -14.293 1.00 84.38 80 ALA A CA 1
ATOM 571 C C . ALA A 1 80 ? 2.087 8.217 -12.811 1.00 84.38 80 ALA A C 1
ATOM 573 O O . ALA A 1 80 ? 3.006 7.474 -12.458 1.00 84.38 80 ALA A O 1
ATOM 574 N N . ALA A 1 81 ? 1.164 8.684 -11.963 1.00 83.12 81 ALA A N 1
ATOM 575 C CA . ALA A 1 81 ? 1.105 8.297 -10.562 1.00 83.12 81 ALA A CA 1
ATOM 576 C C . ALA A 1 81 ? 0.965 6.778 -10.445 1.00 83.12 81 ALA A C 1
ATOM 578 O O . ALA A 1 81 ? 1.805 6.162 -9.804 1.00 83.12 81 ALA A O 1
ATOM 579 N N . PHE A 1 82 ? 0.006 6.163 -11.148 1.00 86.44 82 PHE A N 1
ATOM 580 C CA . PHE A 1 82 ? -0.208 4.716 -11.148 1.00 86.44 82 PHE A CA 1
ATOM 581 C C . PHE A 1 82 ? 1.028 3.917 -11.579 1.00 86.44 82 PHE A C 1
ATOM 583 O O . PHE A 1 82 ? 1.346 2.922 -10.939 1.00 86.44 82 PHE A O 1
ATOM 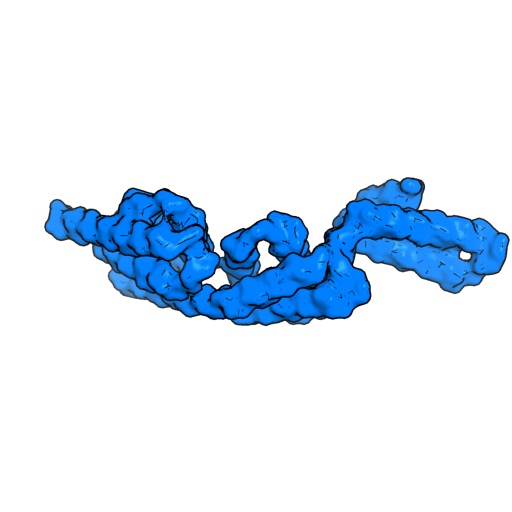590 N N . ARG A 1 83 ? 1.752 4.330 -12.629 1.00 87.56 83 ARG A N 1
ATOM 591 C CA . ARG A 1 83 ? 2.978 3.627 -13.051 1.00 87.56 83 ARG A CA 1
ATOM 592 C C . ARG A 1 83 ? 4.088 3.729 -12.011 1.00 87.56 83 ARG A C 1
ATOM 594 O O . ARG A 1 83 ? 4.683 2.715 -11.663 1.00 87.56 83 ARG A O 1
ATOM 601 N N . SER A 1 84 ? 4.321 4.919 -11.450 1.00 86.19 84 SER A N 1
ATOM 602 C CA . SER A 1 84 ? 5.290 5.082 -10.355 1.00 86.19 84 SER A CA 1
ATOM 603 C C . SER A 1 84 ? 4.954 4.194 -9.169 1.00 86.19 84 SER A C 1
ATOM 605 O O . SER A 1 84 ? 5.804 3.506 -8.618 1.00 86.19 84 SER A O 1
ATOM 607 N N . ALA A 1 85 ? 3.678 4.195 -8.841 1.00 81.12 85 ALA A N 1
ATOM 608 C CA . ALA A 1 85 ? 3.079 3.475 -7.756 1.00 81.12 85 ALA A CA 1
ATOM 609 C C . ALA A 1 85 ? 3.209 1.938 -7.981 1.00 81.12 85 ALA A C 1
ATOM 611 O O . ALA A 1 85 ? 3.663 1.205 -7.102 1.00 81.12 85 ALA A O 1
ATOM 612 N N . TYR A 1 86 ? 2.949 1.448 -9.196 1.00 87.62 86 TYR A N 1
ATOM 613 C CA . TYR A 1 86 ? 3.160 0.052 -9.596 1.00 87.62 86 TYR A CA 1
ATOM 614 C C . TYR A 1 86 ? 4.627 -0.383 -9.480 1.00 87.62 86 TYR A C 1
ATOM 616 O O . TYR A 1 86 ? 4.906 -1.469 -8.967 1.00 87.62 86 TYR A O 1
ATOM 624 N N . ARG A 1 87 ? 5.572 0.461 -9.914 1.00 87.81 87 ARG A N 1
ATOM 625 C CA . ARG A 1 87 ? 7.010 0.173 -9.795 1.00 87.81 87 ARG A CA 1
ATOM 626 C C . ARG A 1 87 ? 7.432 -0.011 -8.343 1.00 87.81 87 ARG A C 1
ATOM 628 O O . ARG A 1 87 ? 8.173 -0.946 -8.057 1.00 87.81 87 ARG A O 1
ATOM 635 N N . ASP A 1 88 ? 6.933 0.814 -7.427 1.00 82.25 88 ASP A N 1
ATOM 636 C CA . ASP A 1 88 ? 7.245 0.676 -6.000 1.00 82.25 88 ASP A CA 1
ATOM 637 C C . ASP A 1 88 ? 6.780 -0.687 -5.454 1.00 82.25 88 ASP A C 1
ATOM 639 O O . ASP A 1 88 ? 7.496 -1.337 -4.693 1.00 82.25 88 ASP A O 1
ATOM 643 N N . VAL A 1 89 ? 5.619 -1.178 -5.898 1.00 80.62 89 VAL A N 1
ATOM 644 C CA . VAL A 1 89 ? 5.124 -2.513 -5.523 1.00 80.62 89 VAL A CA 1
ATOM 645 C C . VAL A 1 89 ? 5.973 -3.624 -6.130 1.00 80.62 89 VAL A C 1
ATOM 647 O O . VAL A 1 89 ? 6.378 -4.545 -5.430 1.00 80.62 89 VAL A O 1
ATOM 650 N N . VAL A 1 90 ? 6.232 -3.577 -7.433 1.00 83.19 90 VAL A N 1
ATOM 651 C CA . VAL A 1 90 ? 6.860 -4.708 -8.129 1.00 83.19 90 VAL A CA 1
ATOM 652 C C . VAL A 1 90 ? 8.363 -4.772 -7.902 1.00 83.19 90 VAL A C 1
ATOM 654 O O . VAL A 1 90 ? 8.918 -5.867 -7.834 1.00 83.19 90 VAL A O 1
ATOM 657 N N . LEU A 1 91 ? 9.021 -3.622 -7.763 1.00 80.12 91 LEU A N 1
ATOM 658 C CA . LEU A 1 91 ? 10.475 -3.536 -7.662 1.00 80.12 91 LEU A CA 1
ATOM 659 C C . LEU A 1 91 ? 10.940 -3.428 -6.207 1.00 80.12 91 LEU A C 1
ATOM 661 O O . LEU A 1 91 ? 11.892 -4.112 -5.831 1.00 80.12 91 LEU A O 1
ATOM 665 N N . ALA A 1 92 ? 10.259 -2.631 -5.376 1.00 70.00 92 ALA A N 1
ATOM 666 C CA . ALA A 1 92 ? 10.732 -2.288 -4.031 1.00 70.00 92 ALA A CA 1
ATOM 667 C C . ALA A 1 92 ? 10.029 -3.036 -2.883 1.00 70.00 92 ALA A C 1
ATOM 669 O O . ALA A 1 92 ? 10.559 -3.073 -1.772 1.00 70.00 92 ALA A O 1
ATOM 670 N N . SER A 1 93 ? 8.853 -3.629 -3.110 1.00 66.50 93 SER A N 1
ATOM 671 C CA . SER A 1 93 ? 8.120 -4.336 -2.055 1.00 66.50 93 SER A CA 1
ATOM 672 C C . SER A 1 93 ? 8.534 -5.805 -1.959 1.00 66.50 93 SER A C 1
ATOM 674 O O . SER A 1 93 ? 8.331 -6.581 -2.896 1.00 66.50 93 SER A O 1
ATOM 676 N N . ASP A 1 94 ? 9.044 -6.201 -0.792 1.00 68.31 94 ASP A N 1
ATOM 677 C CA . ASP A 1 94 ? 9.327 -7.605 -0.454 1.00 68.31 94 ASP A CA 1
ATOM 678 C C . ASP A 1 94 ? 8.183 -8.267 0.337 1.00 68.31 94 ASP A C 1
ATOM 680 O O . ASP A 1 94 ? 8.300 -9.419 0.756 1.00 68.31 94 ASP A O 1
ATOM 684 N N . SER A 1 95 ? 7.079 -7.551 0.601 1.00 74.12 95 SER A N 1
ATOM 685 C CA . SER A 1 95 ? 6.008 -8.067 1.460 1.00 74.12 95 SER A CA 1
ATOM 686 C C . SER A 1 95 ? 4.605 -7.661 1.027 1.00 74.12 95 SER A C 1
ATOM 688 O O . SER A 1 95 ? 4.360 -6.569 0.510 1.00 74.12 95 SER A O 1
ATOM 690 N N . LEU A 1 96 ? 3.648 -8.525 1.355 1.00 77.94 96 LEU A N 1
ATOM 691 C CA . LEU A 1 96 ? 2.228 -8.249 1.206 1.00 77.94 96 LEU A CA 1
ATOM 692 C C . LEU A 1 96 ? 1.800 -6.951 1.902 1.00 77.94 96 LEU A C 1
ATOM 694 O O . LEU A 1 96 ? 1.015 -6.179 1.357 1.00 77.94 96 LEU A O 1
ATOM 698 N N . ASN A 1 97 ? 2.335 -6.686 3.094 1.00 80.56 97 ASN A N 1
ATOM 699 C CA . ASN A 1 97 ? 1.967 -5.502 3.862 1.00 80.56 97 ASN A CA 1
ATOM 700 C C . ASN A 1 97 ? 2.404 -4.210 3.174 1.00 80.56 97 ASN A C 1
ATOM 702 O O . ASN A 1 97 ? 1.621 -3.268 3.131 1.00 80.56 97 ASN A O 1
ATOM 706 N N . ALA A 1 98 ? 3.586 -4.168 2.560 1.00 78.69 98 ALA A N 1
ATOM 707 C CA . ALA A 1 98 ? 3.990 -3.008 1.769 1.00 78.69 98 ALA A CA 1
ATOM 708 C C . ALA A 1 98 ? 3.097 -2.823 0.523 1.00 78.69 98 ALA A C 1
ATOM 710 O O . ALA A 1 98 ? 2.678 -1.701 0.238 1.00 78.69 98 ALA A O 1
ATOM 711 N N . THR A 1 99 ? 2.694 -3.913 -0.137 1.00 80.19 99 THR A N 1
ATOM 712 C CA . THR A 1 99 ? 1.713 -3.884 -1.241 1.00 80.19 99 THR A CA 1
ATOM 713 C C . THR A 1 99 ? 0.342 -3.370 -0.790 1.00 80.19 99 THR A C 1
ATOM 715 O O . THR A 1 99 ? -0.314 -2.599 -1.485 1.00 80.19 99 THR A O 1
ATOM 718 N N . LEU A 1 100 ? -0.104 -3.755 0.402 1.00 82.00 100 LEU A N 1
ATOM 719 C CA . LEU A 1 100 ? -1.369 -3.306 0.971 1.00 82.00 100 LEU A CA 1
ATOM 720 C C . LEU A 1 100 ? -1.328 -1.826 1.375 1.00 82.00 100 LEU A C 1
ATOM 722 O O . LEU A 1 100 ? -2.238 -1.070 1.034 1.00 82.00 100 LEU A O 1
ATOM 726 N N . GLN A 1 101 ? -0.263 -1.397 2.054 1.00 84.12 101 GLN A N 1
ATOM 727 C CA . GLN A 1 101 ? -0.052 0.009 2.410 1.00 84.12 101 GLN A CA 1
ATOM 728 C C . GLN A 1 101 ? -0.071 0.907 1.180 1.00 84.12 101 GLN A C 1
ATOM 730 O O . GLN A 1 101 ? -0.699 1.967 1.162 1.00 84.12 101 GLN A O 1
ATOM 735 N N . TYR A 1 102 ? 0.568 0.430 0.121 1.00 79.44 102 TYR A N 1
ATOM 736 C CA . TYR A 1 102 ? 0.532 1.053 -1.180 1.00 79.44 102 TYR A CA 1
ATOM 737 C C . TYR A 1 102 ? -0.902 1.235 -1.713 1.00 79.44 102 TYR A C 1
ATOM 739 O O . TYR A 1 102 ? -1.298 2.358 -2.032 1.00 79.44 102 TYR A O 1
ATOM 747 N N . LEU A 1 103 ? -1.702 0.164 -1.772 1.00 80.94 103 LEU A N 1
ATOM 748 C CA . LEU A 1 103 ? -3.067 0.231 -2.310 1.00 80.94 103 LEU A CA 1
ATOM 749 C C . LEU A 1 103 ? -3.955 1.178 -1.491 1.00 80.94 103 LEU A C 1
ATOM 751 O O . LEU A 1 103 ? -4.740 1.944 -2.052 1.00 80.94 103 LEU A O 1
ATOM 755 N N . LEU A 1 104 ? -3.804 1.159 -0.163 1.00 82.75 104 LEU A N 1
ATOM 756 C CA . LEU A 1 104 ? -4.529 2.046 0.749 1.00 82.75 104 LEU A CA 1
ATOM 757 C C . LEU A 1 104 ? -4.153 3.518 0.540 1.00 82.75 104 LEU A C 1
ATOM 759 O O . LEU A 1 104 ? -5.028 4.389 0.571 1.00 82.75 104 LEU A O 1
ATOM 763 N N . ARG A 1 105 ? -2.872 3.799 0.282 1.00 79.75 105 ARG A N 1
ATOM 764 C CA . ARG A 1 105 ? -2.388 5.141 -0.047 1.00 79.75 105 ARG A CA 1
ATOM 765 C C . ARG A 1 105 ? -2.915 5.620 -1.399 1.00 79.75 105 ARG A C 1
ATOM 767 O O . ARG A 1 105 ? -3.466 6.716 -1.462 1.00 79.75 105 ARG A O 1
ATOM 774 N N . ALA A 1 106 ? -2.815 4.794 -2.441 1.00 73.19 106 ALA A N 1
ATOM 775 C CA . ALA A 1 106 ? -3.300 5.122 -3.784 1.00 73.19 106 ALA A CA 1
ATOM 776 C C . ALA A 1 106 ? -4.805 5.455 -3.786 1.00 73.19 106 ALA A C 1
ATOM 778 O O . ALA A 1 106 ? -5.243 6.410 -4.427 1.00 73.19 106 ALA A O 1
ATOM 779 N N . MET A 1 107 ? -5.595 4.726 -2.994 1.00 74.12 107 MET A N 1
ATOM 780 C CA . MET A 1 107 ? -7.009 5.030 -2.764 1.00 74.12 107 MET A CA 1
ATOM 781 C C . MET A 1 107 ? -7.222 6.360 -2.010 1.00 74.12 107 MET A C 1
ATOM 783 O O . MET A 1 107 ? -8.163 7.088 -2.303 1.00 74.12 107 MET A O 1
ATOM 787 N N . GLY A 1 108 ? -6.375 6.692 -1.028 1.00 67.88 108 GLY A N 1
ATOM 788 C CA . GLY A 1 108 ? -6.506 7.907 -0.208 1.00 67.88 108 GLY A CA 1
ATOM 789 C C . GLY A 1 108 ? -6.080 9.218 -0.888 1.00 67.88 108 GLY A C 1
ATOM 790 O O . GLY A 1 108 ? -6.448 10.298 -0.408 1.00 67.88 108 GLY A O 1
ATOM 791 N N . GLU A 1 109 ? -5.298 9.129 -1.966 1.00 64.12 109 GLU A N 1
ATOM 792 C CA . GLU A 1 109 ? -4.837 10.263 -2.783 1.00 64.12 109 GLU A CA 1
ATOM 793 C C . GLU A 1 109 ? -5.809 10.586 -3.937 1.00 64.12 109 GLU A C 1
ATOM 795 O O . GLU A 1 109 ? -5.927 11.747 -4.331 1.00 64.12 109 GLU A O 1
ATOM 800 N N . GLY A 1 110 ? -6.571 9.599 -4.425 1.00 55.94 110 GLY A N 1
ATOM 801 C CA . GLY A 1 110 ? -7.629 9.792 -5.419 1.00 55.94 110 GLY A CA 1
ATOM 802 C C . GLY A 1 110 ? -8.983 10.064 -4.765 1.00 55.94 110 GLY A C 1
ATOM 803 O O . GLY A 1 110 ? -9.593 9.172 -4.181 1.00 55.94 110 GLY A O 1
ATOM 804 N N . ALA A 1 111 ? -9.497 11.291 -4.863 1.00 40.53 111 ALA A N 1
ATOM 805 C CA . ALA A 1 111 ? -10.840 11.607 -4.384 1.00 40.53 111 ALA A CA 1
ATOM 806 C C . ALA A 1 111 ? -11.893 10.732 -5.100 1.00 40.53 111 ALA A C 1
ATOM 808 O O . ALA A 1 111 ? -12.224 10.968 -6.258 1.00 40.53 111 ALA A O 1
ATOM 809 N N . GLY A 1 112 ? -12.428 9.725 -4.400 1.00 51.12 112 GLY A N 1
ATOM 810 C CA . GLY A 1 112 ? -13.508 8.865 -4.897 1.00 51.12 112 GLY A CA 1
ATOM 811 C C . GLY A 1 112 ? -13.071 7.592 -5.629 1.00 51.12 112 GLY A C 1
ATOM 812 O O . GLY A 1 112 ? -13.924 6.932 -6.228 1.00 51.12 112 GLY A O 1
ATOM 813 N N . THR A 1 113 ? -11.789 7.217 -5.594 1.00 59.22 113 THR A N 1
ATOM 814 C CA . THR A 1 113 ? -11.362 5.937 -6.171 1.00 59.22 113 THR A CA 1
ATOM 815 C C . THR A 1 113 ? -11.745 4.793 -5.237 1.00 59.22 113 THR A C 1
ATOM 817 O O . THR A 1 113 ? -11.312 4.732 -4.093 1.00 59.22 113 THR A O 1
ATOM 820 N N . ASP A 1 114 ? -12.585 3.891 -5.730 1.00 75.19 114 ASP A N 1
ATOM 821 C CA . ASP A 1 114 ? -12.982 2.661 -5.045 1.00 75.19 114 ASP A CA 1
ATOM 822 C C . ASP A 1 114 ? -11.767 1.724 -4.901 1.00 75.19 114 ASP A C 1
ATOM 824 O O . ASP A 1 114 ? -11.037 1.519 -5.878 1.00 75.19 114 ASP A O 1
ATOM 828 N N . PHE A 1 115 ? -11.547 1.156 -3.709 1.00 78.12 115 PHE A N 1
ATOM 829 C CA . PHE A 1 115 ? -10.482 0.176 -3.464 1.00 78.12 115 PHE A CA 1
ATOM 830 C C . PHE A 1 115 ? -10.524 -0.957 -4.490 1.00 78.12 115 PHE A C 1
ATOM 832 O O . PHE A 1 115 ? -9.479 -1.356 -5.002 1.00 78.12 115 PHE A O 1
ATOM 839 N N . ASP A 1 116 ? -11.725 -1.423 -4.841 1.00 80.38 116 ASP A N 1
ATOM 840 C CA . ASP A 1 116 ? -11.898 -2.492 -5.819 1.00 80.38 116 ASP A CA 1
ATOM 841 C C . ASP A 1 116 ? -11.394 -2.060 -7.204 1.00 80.38 116 ASP A C 1
ATOM 843 O O . ASP A 1 116 ? -10.738 -2.838 -7.890 1.00 80.38 116 ASP A O 1
ATOM 847 N N . LYS A 1 117 ? -11.591 -0.797 -7.605 1.00 83.12 117 LYS A N 1
ATOM 848 C CA . LYS A 1 117 ? -11.058 -0.280 -8.880 1.00 83.12 117 LYS A CA 1
ATOM 849 C C . LYS A 1 117 ? -9.536 -0.181 -8.876 1.00 83.12 117 LYS A C 1
ATOM 851 O O . LYS A 1 117 ? -8.911 -0.518 -9.885 1.00 83.12 117 LYS A O 1
ATOM 856 N N . VAL A 1 118 ? -8.941 0.276 -7.770 1.00 84.06 118 VAL A N 1
ATOM 857 C CA . VAL A 1 118 ? -7.475 0.316 -7.623 1.00 84.06 118 VAL A CA 1
ATOM 858 C C . VAL A 1 118 ? -6.922 -1.104 -7.707 1.00 84.06 118 VAL A C 1
ATOM 860 O O . VAL A 1 118 ? -6.022 -1.362 -8.502 1.00 84.06 118 VAL A O 1
ATOM 863 N N . LEU A 1 119 ? -7.516 -2.035 -6.957 1.00 85.88 119 LEU A N 1
ATOM 864 C CA . LEU A 1 119 ? -7.118 -3.436 -6.919 1.00 85.88 119 LEU A CA 1
ATOM 865 C C . LEU A 1 119 ? -7.208 -4.100 -8.299 1.00 85.88 119 LEU A C 1
ATOM 867 O O . LEU A 1 119 ? -6.259 -4.764 -8.713 1.00 85.88 119 LEU A O 1
ATOM 871 N N . GLU A 1 120 ? -8.310 -3.914 -9.030 1.00 87.62 120 GLU A N 1
ATOM 872 C CA . GLU A 1 120 ? -8.471 -4.476 -10.376 1.00 87.62 120 GLU A CA 1
ATOM 873 C C . GLU A 1 120 ? -7.494 -3.856 -11.385 1.00 87.62 120 GLU A C 1
ATOM 875 O O . GLU A 1 120 ? -6.913 -4.580 -12.194 1.00 87.62 120 GLU A O 1
ATOM 880 N N . SER A 1 121 ? -7.218 -2.551 -11.292 1.00 88.88 121 SER A N 1
ATOM 881 C CA . SER A 1 121 ? -6.202 -1.900 -12.133 1.00 88.88 121 SER A CA 1
ATOM 882 C C . SER A 1 121 ? -4.803 -2.459 -11.852 1.00 88.88 121 SER A C 1
ATOM 884 O O . SER A 1 121 ? -4.056 -2.764 -12.781 1.00 88.88 121 SER A O 1
ATOM 886 N N . THR A 1 122 ? -4.447 -2.669 -10.579 1.00 89.62 122 THR A N 1
ATOM 887 C CA . THR A 1 122 ? -3.163 -3.282 -10.200 1.00 89.62 122 THR A CA 1
ATOM 888 C C . THR A 1 122 ? -3.070 -4.741 -10.655 1.00 89.62 122 THR A C 1
ATOM 890 O O . THR A 1 122 ? -2.028 -5.146 -11.168 1.00 89.62 122 THR A O 1
ATOM 893 N N . LYS A 1 123 ? -4.149 -5.528 -10.550 1.00 89.75 123 LYS A N 1
ATOM 894 C CA . LYS A 1 123 ? -4.191 -6.900 -11.087 1.00 89.75 123 LYS A CA 1
ATOM 895 C C . LYS A 1 123 ? -4.013 -6.928 -12.602 1.00 89.75 123 LYS A C 1
ATOM 897 O O . LYS A 1 123 ? -3.259 -7.760 -13.099 1.00 89.75 123 LYS A O 1
ATOM 902 N N . ALA A 1 124 ? -4.679 -6.030 -13.327 1.00 92.88 124 ALA A N 1
ATOM 903 C CA . ALA A 1 124 ? -4.535 -5.919 -14.774 1.00 92.88 124 ALA A CA 1
ATOM 904 C C . ALA A 1 124 ? -3.092 -5.566 -15.165 1.00 92.88 124 ALA A C 1
ATOM 906 O O . ALA A 1 124 ? -2.539 -6.185 -16.071 1.00 92.88 124 ALA A O 1
ATOM 907 N N . ALA A 1 125 ? -2.459 -4.640 -14.439 1.00 93.44 125 ALA A N 1
ATOM 908 C CA . ALA A 1 125 ? -1.066 -4.256 -14.654 1.00 93.44 125 ALA A CA 1
ATOM 909 C C . ALA A 1 125 ? -0.095 -5.424 -14.402 1.00 93.44 125 ALA A C 1
ATOM 911 O O . ALA A 1 125 ? 0.718 -5.732 -15.270 1.00 93.44 125 ALA A O 1
ATOM 912 N N . LEU A 1 126 ? -0.242 -6.142 -13.280 1.00 92.75 126 LEU A N 1
ATOM 913 C CA . LEU A 1 126 ? 0.543 -7.354 -13.000 1.00 92.75 126 LEU A CA 1
ATOM 914 C C . LEU A 1 126 ? 0.326 -8.436 -14.063 1.00 92.75 126 LEU A C 1
ATOM 916 O O . LEU A 1 126 ? 1.267 -9.119 -14.457 1.00 92.75 126 LEU A O 1
ATOM 920 N N . GLY A 1 127 ? -0.914 -8.597 -14.531 1.00 93.75 127 GLY A N 1
ATOM 921 C CA . GLY A 1 127 ? -1.257 -9.531 -15.598 1.00 93.75 127 GLY A CA 1
ATOM 922 C C . GLY A 1 127 ? -0.569 -9.183 -16.916 1.00 93.75 127 GLY A C 1
ATOM 923 O O . GLY A 1 127 ? -0.003 -10.069 -17.554 1.00 93.75 127 GLY A O 1
ATOM 924 N N . ALA A 1 128 ? -0.572 -7.904 -17.299 1.00 95.50 128 ALA A N 1
ATOM 925 C CA . ALA A 1 128 ? 0.098 -7.416 -18.501 1.00 95.50 128 ALA A CA 1
ATOM 926 C C . ALA A 1 128 ? 1.622 -7.616 -18.423 1.00 95.50 128 ALA A C 1
ATOM 928 O O . ALA A 1 128 ? 2.232 -8.129 -19.360 1.00 95.50 128 ALA A O 1
ATOM 929 N N . ASP A 1 129 ? 2.222 -7.315 -17.273 1.00 95.62 129 ASP A N 1
ATOM 930 C CA . ASP A 1 129 ? 3.653 -7.499 -17.024 1.00 95.62 129 ASP A CA 1
ATOM 931 C C . ASP A 1 129 ? 4.074 -8.973 -17.018 1.00 95.62 129 ASP A C 1
ATOM 933 O O . ASP A 1 129 ? 5.054 -9.364 -17.652 1.00 95.62 129 ASP A O 1
ATOM 937 N N . LEU A 1 130 ? 3.271 -9.836 -16.395 1.00 95.06 130 LEU A N 1
ATOM 938 C CA . LEU A 1 130 ? 3.495 -11.279 -16.403 1.00 95.06 130 LEU A CA 1
ATOM 939 C C . LEU A 1 130 ? 3.338 -11.884 -17.810 1.00 95.06 130 LEU A C 1
ATOM 941 O O . LEU A 1 130 ? 4.066 -12.816 -18.175 1.00 95.06 130 LEU A O 1
ATOM 945 N N . ALA A 1 131 ? 2.385 -11.386 -18.600 1.00 96.00 131 ALA A N 1
ATOM 946 C CA . ALA A 1 131 ? 2.129 -11.844 -19.964 1.00 96.00 131 ALA A CA 1
ATOM 947 C C . ALA A 1 131 ? 3.156 -11.316 -20.979 1.00 96.00 131 ALA A C 1
ATOM 949 O O . ALA A 1 131 ? 3.293 -11.895 -22.060 1.00 96.00 131 ALA A O 1
ATOM 950 N N . ALA A 1 132 ? 3.896 -10.259 -20.639 1.00 96.44 132 ALA A N 1
ATOM 951 C CA . ALA A 1 132 ? 4.893 -9.675 -21.518 1.00 96.44 132 ALA A CA 1
ATOM 952 C C . ALA A 1 132 ? 5.967 -10.697 -21.925 1.00 96.44 132 ALA A C 1
ATOM 954 O O . ALA A 1 132 ? 6.375 -11.581 -21.160 1.00 96.44 132 ALA A O 1
ATOM 955 N N . ALA A 1 133 ? 6.481 -10.543 -23.150 1.00 94.38 133 ALA A N 1
ATOM 956 C CA . ALA A 1 133 ? 7.587 -11.360 -23.648 1.00 94.38 133 ALA A CA 1
ATOM 957 C C . ALA A 1 133 ? 8.823 -11.243 -22.738 1.00 94.38 133 ALA A C 1
ATOM 959 O O . ALA A 1 133 ? 9.547 -12.217 -22.528 1.00 94.38 133 ALA A O 1
ATOM 960 N N . ARG A 1 134 ? 9.037 -10.048 -22.175 1.00 93.69 134 ARG A N 1
ATOM 961 C CA . ARG A 1 134 ? 10.064 -9.752 -21.177 1.00 93.69 134 ARG A CA 1
ATOM 962 C C . ARG A 1 134 ? 9.412 -9.044 -19.985 1.00 93.69 134 ARG A C 1
ATOM 964 O O . ARG A 1 134 ? 9.248 -7.826 -20.042 1.00 93.69 134 ARG A O 1
ATOM 971 N N . PRO A 1 135 ? 9.042 -9.791 -18.935 1.00 95.00 135 PRO A N 1
ATOM 972 C CA . PRO A 1 135 ? 8.529 -9.204 -17.705 1.00 95.00 135 PRO A CA 1
ATOM 973 C C . PRO A 1 135 ? 9.538 -8.246 -17.061 1.00 95.00 135 PRO A C 1
ATOM 975 O O . PRO A 1 135 ? 10.749 -8.325 -17.327 1.00 95.00 135 PRO A O 1
ATOM 978 N N . SER A 1 136 ? 9.032 -7.342 -16.227 1.00 93.81 136 SER A N 1
ATOM 979 C CA . SER A 1 136 ? 9.840 -6.370 -15.491 1.00 93.81 136 SER A CA 1
ATOM 980 C C . SER A 1 136 ? 10.768 -7.022 -14.472 1.00 93.81 136 SER A C 1
ATOM 982 O O . SER A 1 136 ? 11.900 -6.587 -14.326 1.00 93.81 136 SER A O 1
ATOM 984 N N . THR A 1 137 ? 10.329 -8.106 -13.838 1.00 92.06 137 THR A N 1
ATOM 985 C CA . THR A 1 137 ? 11.097 -8.873 -12.852 1.00 92.06 137 THR A CA 1
ATOM 986 C C . THR A 1 137 ? 10.819 -10.372 -13.013 1.00 92.06 137 THR A C 1
ATOM 988 O O . THR A 1 137 ? 10.208 -10.805 -13.994 1.00 92.06 137 THR A O 1
ATOM 991 N N . ASP A 1 138 ? 11.291 -11.199 -12.082 1.00 91.31 138 ASP A N 1
ATOM 992 C CA . ASP A 1 138 ? 11.069 -12.643 -12.130 1.00 91.31 138 ASP A CA 1
ATOM 993 C C . ASP A 1 138 ? 9.568 -13.009 -12.123 1.00 91.31 138 ASP A C 1
ATOM 995 O O . ASP A 1 138 ? 8.760 -12.457 -11.368 1.00 91.31 138 ASP A O 1
ATOM 999 N N . ARG A 1 139 ? 9.183 -13.978 -12.966 1.00 92.38 139 ARG A N 1
ATOM 1000 C CA . ARG A 1 139 ? 7.780 -14.397 -13.135 1.00 92.38 139 ARG A CA 1
ATOM 1001 C C . ARG A 1 139 ? 7.175 -14.943 -11.843 1.00 92.38 139 ARG A C 1
ATOM 1003 O O . ARG A 1 139 ? 5.994 -14.706 -11.600 1.00 92.38 139 ARG A O 1
ATOM 1010 N N . VAL A 1 140 ? 7.964 -15.638 -11.020 1.00 90.19 140 VAL A N 1
ATOM 1011 C CA . VAL A 1 140 ? 7.510 -16.188 -9.735 1.00 90.19 140 VAL A CA 1
ATOM 1012 C C . VAL A 1 140 ? 7.136 -15.051 -8.791 1.00 90.19 140 VAL A C 1
ATOM 1014 O O . VAL A 1 140 ? 6.077 -15.107 -8.168 1.00 90.19 140 VAL A O 1
ATOM 1017 N N . ARG A 1 141 ? 7.937 -13.977 -8.748 1.00 87.56 141 ARG A N 1
ATOM 1018 C CA . ARG A 1 141 ? 7.625 -12.779 -7.952 1.00 87.56 141 ARG A CA 1
ATOM 1019 C C . ARG A 1 141 ? 6.306 -12.144 -8.390 1.00 87.56 141 ARG A C 1
ATOM 1021 O O . ARG A 1 141 ? 5.445 -11.895 -7.549 1.00 87.56 141 ARG A O 1
ATOM 1028 N N . LEU A 1 142 ? 6.111 -11.939 -9.694 1.00 90.69 142 LEU A N 1
ATOM 1029 C CA . LEU A 1 142 ? 4.855 -11.393 -10.225 1.00 90.69 142 LEU A CA 1
ATOM 1030 C C . LEU A 1 142 ? 3.651 -12.293 -9.890 1.00 90.69 142 LEU A C 1
ATOM 1032 O O . LEU A 1 142 ? 2.597 -11.795 -9.501 1.00 90.69 142 LEU A O 1
ATOM 1036 N N . GLN A 1 143 ? 3.802 -13.618 -9.975 1.00 89.69 143 GLN A N 1
ATOM 1037 C CA . GLN A 1 143 ? 2.747 -14.571 -9.606 1.00 89.69 143 GLN A CA 1
ATOM 1038 C C . GLN A 1 143 ? 2.422 -14.580 -8.110 1.00 89.69 143 GLN A C 1
ATOM 1040 O O . GLN A 1 143 ? 1.249 -14.706 -7.742 1.00 89.69 143 GLN A O 1
ATOM 1045 N N . HIS A 1 144 ? 3.426 -14.410 -7.249 1.00 85.81 144 HIS A N 1
ATOM 1046 C CA . HIS A 1 144 ? 3.206 -14.231 -5.816 1.00 85.81 144 HIS A CA 1
ATOM 1047 C C . HIS A 1 144 ? 2.402 -12.956 -5.545 1.00 85.81 144 HIS A C 1
ATOM 1049 O O . HIS A 1 144 ? 1.376 -13.034 -4.876 1.00 85.81 144 HIS A O 1
ATOM 1055 N N . LEU A 1 145 ? 2.770 -11.825 -6.161 1.00 86.81 145 LEU A N 1
ATOM 1056 C CA . LEU A 1 145 ? 2.020 -10.570 -6.033 1.00 86.81 145 LEU A CA 1
ATOM 1057 C C . LEU A 1 145 ? 0.569 -10.704 -6.519 1.00 86.81 145 LEU A C 1
ATOM 1059 O O . LEU A 1 145 ? -0.350 -10.213 -5.869 1.00 86.81 145 LEU A O 1
ATOM 1063 N N . VAL A 1 146 ? 0.326 -11.413 -7.625 1.00 86.50 146 VAL A N 1
ATOM 1064 C CA . VAL A 1 146 ? -1.043 -11.689 -8.098 1.00 86.50 146 VAL A CA 1
ATOM 1065 C C . VAL A 1 146 ? -1.844 -12.477 -7.057 1.00 86.50 146 VAL A C 1
ATOM 1067 O O . VAL A 1 146 ? -3.000 -12.144 -6.795 1.00 86.50 146 VAL A O 1
ATOM 1070 N N . THR A 1 147 ? -1.241 -13.503 -6.452 1.00 83.31 147 THR A N 1
ATOM 1071 C CA . THR A 1 147 ? -1.879 -14.332 -5.413 1.00 83.31 147 THR A CA 1
ATOM 1072 C C . THR A 1 147 ? -2.221 -13.498 -4.180 1.00 83.31 147 THR A C 1
ATOM 1074 O O . THR A 1 147 ? -3.353 -13.520 -3.696 1.00 83.31 147 THR A O 1
ATOM 1077 N N . ASP A 1 148 ? -1.270 -12.687 -3.739 1.00 81.56 148 ASP A N 1
ATOM 1078 C CA . ASP A 1 148 ? -1.408 -11.720 -2.660 1.00 81.56 148 ASP A CA 1
ATOM 1079 C C . ASP A 1 148 ? -2.594 -10.767 -2.887 1.00 81.56 148 ASP A C 1
ATOM 1081 O O . ASP A 1 148 ? -3.458 -10.623 -2.019 1.00 81.56 148 ASP A O 1
ATOM 1085 N N . LEU A 1 149 ? -2.724 -10.190 -4.088 1.00 82.88 149 LEU A N 1
ATOM 1086 C CA . LEU A 1 149 ? -3.837 -9.297 -4.427 1.00 82.88 149 LEU A CA 1
ATOM 1087 C C . LEU A 1 149 ? -5.217 -9.969 -4.359 1.00 82.88 149 LEU A C 1
ATOM 1089 O O . LEU A 1 149 ? -6.208 -9.295 -4.068 1.00 82.88 149 LEU A O 1
ATOM 1093 N N . TYR A 1 150 ? -5.327 -11.279 -4.601 1.00 80.00 150 TYR A N 1
ATOM 1094 C CA . TYR A 1 150 ? -6.602 -11.983 -4.413 1.00 80.00 150 TYR A CA 1
ATOM 1095 C C . TYR A 1 150 ? -7.035 -11.995 -2.948 1.00 80.00 150 TYR A C 1
ATOM 1097 O O . TYR A 1 150 ? -8.221 -11.831 -2.651 1.00 80.00 150 TYR A O 1
ATOM 1105 N N . HIS A 1 151 ? -6.079 -12.132 -2.034 1.00 77.38 151 HIS A N 1
ATOM 1106 C CA . HIS A 1 151 ? -6.341 -12.124 -0.602 1.00 77.38 151 HIS A CA 1
ATOM 1107 C C . HIS A 1 151 ? -6.693 -10.735 -0.061 1.00 77.38 151 HIS A C 1
ATOM 1109 O O . HIS A 1 151 ? -7.419 -10.624 0.930 1.00 77.38 151 HIS A O 1
ATOM 1115 N N . LEU A 1 152 ? -6.253 -9.672 -0.739 1.00 80.00 152 LEU A N 1
ATOM 1116 C CA . LEU A 1 152 ? -6.521 -8.296 -0.328 1.00 80.00 152 LEU A CA 1
ATOM 1117 C C . LEU A 1 152 ? -7.948 -7.816 -0.609 1.00 80.00 152 LEU A C 1
ATOM 1119 O O . LEU A 1 152 ? -8.319 -6.759 -0.112 1.00 80.00 152 LEU A O 1
ATOM 1123 N N . LYS A 1 153 ? -8.800 -8.576 -1.314 1.00 77.06 153 LYS A N 1
ATOM 1124 C CA . LYS A 1 153 ? -10.194 -8.158 -1.563 1.00 77.06 153 LYS A CA 1
ATOM 1125 C C . LYS A 1 153 ? -10.977 -7.862 -0.274 1.00 77.06 153 LYS A C 1
ATOM 1127 O O . LYS A 1 153 ? -11.818 -6.971 -0.262 1.00 77.06 153 LYS A O 1
ATOM 1132 N N . VAL A 1 154 ? -10.670 -8.559 0.821 1.00 80.50 154 VAL A N 1
ATOM 1133 C CA . VAL A 1 154 ? -11.306 -8.358 2.140 1.00 80.50 154 VAL A CA 1
ATOM 1134 C C . VAL A 1 154 ? -10.995 -6.978 2.739 1.00 80.50 154 VAL A C 1
ATOM 1136 O O . VAL A 1 154 ? -11.746 -6.477 3.571 1.00 80.50 154 VAL A O 1
ATOM 1139 N N . ILE A 1 155 ? -9.929 -6.311 2.294 1.00 85.44 155 ILE A N 1
ATOM 1140 C CA . ILE A 1 155 ? -9.548 -4.983 2.789 1.00 85.44 155 ILE A CA 1
ATOM 1141 C C . ILE A 1 155 ? -10.604 -3.929 2.461 1.00 85.44 155 ILE A C 1
ATOM 1143 O O . ILE A 1 155 ? -10.814 -3.036 3.279 1.00 85.44 155 ILE A O 1
ATOM 1147 N N . SER A 1 156 ? -11.329 -4.064 1.345 1.00 84.62 156 SER A N 1
ATOM 1148 C CA . SER A 1 156 ? -12.497 -3.217 1.049 1.00 84.62 156 SER A CA 1
ATOM 1149 C C . SER A 1 156 ? -13.478 -3.186 2.230 1.00 84.62 156 SER A C 1
ATOM 1151 O O . SER A 1 156 ? -13.903 -2.122 2.668 1.00 84.62 156 SER A O 1
ATOM 1153 N N . THR A 1 157 ? -13.732 -4.346 2.847 1.00 86.50 157 THR A N 1
ATOM 1154 C CA . THR A 1 157 ? -14.622 -4.478 4.008 1.00 86.50 157 THR A CA 1
ATOM 1155 C C . THR A 1 157 ? -14.070 -3.754 5.236 1.00 86.50 157 THR A C 1
ATOM 1157 O O . THR A 1 157 ? -14.829 -3.131 5.977 1.00 86.50 157 THR A O 1
ATOM 1160 N N . VAL A 1 158 ? -12.753 -3.789 5.447 1.00 90.94 158 VAL A N 1
ATOM 1161 C CA . VAL A 1 158 ? -12.094 -3.060 6.544 1.00 90.94 158 VAL A CA 1
ATOM 1162 C C . VAL A 1 158 ? -12.197 -1.550 6.325 1.00 90.94 158 VAL A C 1
ATOM 1164 O O . VAL A 1 158 ? -12.530 -0.810 7.250 1.00 90.94 158 VAL A O 1
ATOM 1167 N N . VAL A 1 159 ? -11.979 -1.079 5.096 1.00 90.38 159 VAL A N 1
ATOM 1168 C CA . VAL A 1 159 ? -12.121 0.339 4.730 1.00 90.38 159 VAL A CA 1
ATOM 1169 C C . VAL A 1 159 ? -13.571 0.807 4.904 1.00 90.38 159 VAL A C 1
ATOM 1171 O O . VAL A 1 159 ? -13.809 1.882 5.465 1.00 90.38 159 VAL A O 1
ATOM 1174 N N . ASP A 1 160 ? -14.548 -0.011 4.517 1.00 89.31 160 ASP A N 1
ATOM 1175 C CA . ASP A 1 160 ? -15.972 0.258 4.735 1.00 89.31 160 ASP A CA 1
ATOM 1176 C C . ASP A 1 160 ? -16.315 0.360 6.225 1.00 89.31 160 ASP A C 1
ATOM 1178 O O . ASP A 1 160 ? -17.080 1.236 6.639 1.00 89.31 160 ASP A O 1
ATOM 1182 N N . GLN A 1 161 ? -15.745 -0.511 7.058 1.00 91.31 161 GLN A N 1
ATOM 1183 C CA . GLN A 1 161 ? -15.929 -0.456 8.508 1.00 91.31 161 GLN A CA 1
ATOM 1184 C C . GLN A 1 161 ? -15.304 0.798 9.117 1.00 91.31 161 GLN A C 1
ATOM 1186 O O . GLN A 1 161 ? -15.967 1.485 9.892 1.00 91.31 161 GLN A O 1
ATOM 1191 N N . CYS A 1 162 ? -14.088 1.164 8.708 1.00 94.00 162 CYS A N 1
ATOM 1192 C CA . CYS A 1 162 ? -13.458 2.422 9.108 1.00 94.00 162 CYS A CA 1
ATOM 1193 C C . CYS A 1 162 ? -14.294 3.643 8.679 1.00 94.00 162 CYS A C 1
ATOM 1195 O O . CYS A 1 162 ? -14.410 4.614 9.430 1.00 94.00 162 CYS A O 1
ATOM 1197 N N . THR A 1 163 ? -14.941 3.580 7.512 1.00 92.88 163 THR A N 1
ATOM 1198 C CA . THR A 1 163 ? -15.865 4.620 7.033 1.00 92.88 163 THR A CA 1
ATOM 1199 C C . THR A 1 163 ? -17.102 4.721 7.926 1.00 92.88 163 THR A C 1
ATOM 1201 O O . THR A 1 163 ? -17.457 5.814 8.377 1.00 92.88 163 THR A O 1
ATOM 1204 N N . LYS A 1 164 ? -17.741 3.587 8.239 1.00 93.81 164 LYS A N 1
ATOM 1205 C CA . LYS A 1 164 ? -18.899 3.521 9.149 1.00 93.81 164 LYS A CA 1
ATOM 1206 C C . LYS A 1 164 ? -18.548 3.994 10.559 1.00 93.81 164 LYS A C 1
ATOM 1208 O O . LYS A 1 164 ? -19.352 4.686 11.187 1.00 93.81 164 LYS A O 1
ATOM 1213 N N . LEU A 1 165 ? -17.348 3.672 11.040 1.00 95.62 165 LEU A N 1
ATOM 1214 C CA . LEU A 1 165 ? -16.841 4.141 12.324 1.00 95.62 165 LEU A CA 1
ATOM 1215 C C . LEU A 1 165 ? -16.724 5.667 12.343 1.00 95.62 165 LEU A C 1
ATOM 1217 O O . LEU A 1 165 ? -17.290 6.310 13.225 1.00 95.62 165 LEU A O 1
ATOM 1221 N N . GLY A 1 166 ? -16.078 6.262 11.336 1.00 94.81 166 GLY A N 1
ATOM 1222 C CA . GLY A 1 166 ? -15.970 7.719 11.227 1.00 94.81 166 GLY A CA 1
ATOM 1223 C C . GLY A 1 166 ? -17.331 8.418 11.160 1.00 94.81 166 GLY A C 1
ATOM 1224 O O . GLY A 1 166 ? -17.541 9.437 11.817 1.00 94.81 166 GLY A O 1
ATOM 1225 N N . GLN A 1 167 ? -18.296 7.841 10.435 1.00 95.06 167 GLN A N 1
ATOM 1226 C CA . GLN A 1 167 ? -19.672 8.350 10.397 1.00 95.06 167 GLN A CA 1
ATOM 1227 C C . GLN A 1 167 ? -20.363 8.263 11.762 1.00 95.06 167 GLN A C 1
ATOM 1229 O O . GLN A 1 167 ? -21.015 9.222 12.173 1.00 95.06 167 GLN A O 1
ATOM 1234 N N . THR A 1 168 ? -20.202 7.145 12.470 1.00 95.12 168 THR A N 1
ATOM 1235 C CA . THR A 1 168 ? -20.784 6.928 13.803 1.00 95.12 168 THR A CA 1
ATOM 1236 C C . THR A 1 168 ? -20.234 7.935 14.806 1.00 95.12 168 THR A C 1
ATOM 1238 O O . THR A 1 168 ? -21.010 8.609 15.482 1.00 95.12 168 THR A O 1
ATOM 1241 N N . LEU A 1 169 ? -18.911 8.104 14.842 1.00 96.06 169 LEU A N 1
ATOM 1242 C CA . LEU A 1 169 ? -18.230 9.045 15.729 1.00 96.06 169 LEU A CA 1
ATOM 1243 C C . LEU A 1 169 ? -18.615 10.498 15.439 1.00 96.06 169 LEU A C 1
ATOM 1245 O O . LEU A 1 169 ? -18.842 11.280 16.360 1.00 96.06 169 LEU A O 1
ATOM 1249 N N . ARG A 1 170 ? -18.768 10.859 14.162 1.00 94.12 170 ARG A N 1
ATOM 1250 C CA . ARG A 1 170 ? -19.268 12.182 13.777 1.00 94.12 170 ARG A CA 1
ATOM 1251 C C . ARG A 1 170 ? -20.702 12.405 14.254 1.00 94.12 170 ARG A C 1
ATOM 1253 O O . ARG A 1 170 ? -20.992 13.446 14.831 1.00 94.12 170 ARG A O 1
ATOM 1260 N N . THR A 1 171 ? -21.597 11.449 14.010 1.00 95.56 171 THR A N 1
ATOM 1261 C CA . THR A 1 171 ? -23.024 11.585 14.345 1.00 95.56 171 THR A CA 1
ATOM 1262 C C . THR A 1 171 ? -23.267 11.599 15.853 1.00 95.56 171 THR A C 1
ATOM 1264 O O . THR A 1 171 ? -24.099 12.371 16.319 1.00 95.56 171 THR A O 1
ATOM 1267 N N . ARG A 1 172 ? -22.561 10.759 16.619 1.00 95.50 172 ARG A N 1
ATOM 1268 C CA . ARG A 1 172 ? -22.748 10.644 18.074 1.00 95.50 172 ARG A CA 1
ATOM 1269 C C . ARG A 1 172 ? -21.986 11.696 18.870 1.00 95.50 172 ARG A C 1
ATOM 1271 O O . ARG A 1 172 ? -22.529 12.223 19.833 1.00 95.50 172 ARG A O 1
ATOM 1278 N N . HIS A 1 173 ? -20.757 12.005 18.458 1.00 94.75 173 HIS A N 1
ATOM 1279 C CA . HIS A 1 173 ? -19.814 12.795 19.260 1.00 94.75 173 HIS A CA 1
ATOM 1280 C C . HIS A 1 173 ? -19.391 14.108 18.594 1.00 94.75 173 HIS A C 1
ATOM 1282 O O . HIS A 1 173 ? -18.559 14.830 19.135 1.00 94.75 173 HIS A O 1
ATOM 1288 N N . GLY A 1 174 ? -19.917 14.429 17.406 1.00 93.25 174 GLY A N 1
ATOM 1289 C CA . GLY A 1 174 ? -19.559 15.654 16.682 1.00 93.25 174 GLY A CA 1
ATOM 1290 C C . GLY A 1 174 ? -18.104 15.689 16.205 1.00 93.25 174 GLY A C 1
ATOM 1291 O O . GLY A 1 174 ? -17.571 16.766 15.940 1.00 93.25 174 GLY A O 1
ATOM 1292 N N . MET A 1 175 ? -17.440 14.531 16.115 1.00 93.88 175 MET A N 1
ATOM 1293 C CA . MET A 1 175 ? -16.041 14.452 15.703 1.00 93.88 175 MET A CA 1
ATOM 1294 C C . MET A 1 175 ? -15.825 14.944 14.268 1.00 93.88 175 MET A C 1
ATOM 1296 O O . MET A 1 175 ? -16.652 14.733 13.377 1.00 93.88 175 MET A O 1
ATOM 1300 N N . ALA A 1 176 ? -14.662 15.556 14.040 1.00 90.38 176 ALA A N 1
ATOM 1301 C CA . ALA A 1 176 ? -14.209 15.894 12.699 1.00 90.38 176 ALA A CA 1
ATOM 1302 C C . ALA A 1 176 ? -14.074 14.620 11.839 1.00 90.38 176 ALA A C 1
ATOM 1304 O O . ALA A 1 176 ? -13.699 13.564 12.358 1.00 90.38 176 ALA A O 1
ATOM 1305 N N . PRO A 1 177 ? -14.370 14.694 10.530 1.00 89.31 177 PRO A N 1
ATOM 1306 C CA . PRO A 1 177 ? -14.182 13.559 9.641 1.00 89.31 177 PRO A CA 1
ATOM 1307 C C . PRO A 1 177 ? -12.695 13.200 9.533 1.00 89.31 177 PRO A C 1
ATOM 1309 O O . PRO A 1 177 ? -11.840 14.082 9.461 1.00 89.31 177 PRO A O 1
ATOM 1312 N N . PHE A 1 178 ? -12.402 11.904 9.453 1.00 90.88 178 PHE A N 1
ATOM 1313 C CA . PHE A 1 178 ? -11.078 11.380 9.128 1.00 90.88 178 PHE A CA 1
ATOM 1314 C C . PHE A 1 178 ? -11.144 10.484 7.891 1.00 90.88 178 PHE A C 1
ATOM 1316 O O . PHE A 1 178 ? -12.214 9.997 7.514 1.00 90.88 178 PHE A O 1
ATOM 1323 N N . LYS A 1 179 ? -9.993 10.254 7.253 1.00 89.44 179 LYS A N 1
ATOM 1324 C CA . LYS A 1 179 ? -9.912 9.346 6.109 1.00 89.44 179 LYS A CA 1
ATOM 1325 C C . LYS A 1 179 ? -9.918 7.898 6.592 1.00 89.44 179 LYS A C 1
ATOM 1327 O O . LYS A 1 179 ? -9.009 7.465 7.295 1.00 89.44 179 LYS A O 1
ATOM 1332 N N . ALA A 1 180 ? -10.920 7.126 6.177 1.00 90.88 180 ALA A N 1
ATOM 1333 C CA . ALA A 1 180 ? -11.028 5.706 6.518 1.00 90.88 180 ALA A CA 1
ATOM 1334 C C . ALA A 1 180 ? -9.810 4.887 6.058 1.00 90.88 180 ALA A C 1
ATOM 1336 O O . ALA A 1 180 ? -9.407 3.938 6.727 1.00 90.88 180 ALA A O 1
ATOM 1337 N N . THR A 1 181 ? -9.203 5.291 4.942 1.00 89.69 181 THR A N 1
ATOM 1338 C CA . THR A 1 181 ? -8.011 4.670 4.356 1.00 89.69 181 THR A CA 1
ATOM 1339 C C . THR A 1 181 ? -6.776 4.843 5.242 1.00 89.69 181 THR A C 1
ATOM 1341 O O . THR A 1 181 ? -5.986 3.913 5.372 1.00 89.69 181 THR A O 1
ATOM 1344 N N . GLU A 1 182 ? -6.647 5.987 5.923 1.00 91.75 182 GLU A N 1
ATOM 1345 C CA . GLU A 1 182 ? -5.573 6.238 6.889 1.00 91.75 182 GLU A CA 1
ATOM 1346 C C . GLU A 1 182 ? -5.744 5.377 8.143 1.00 91.75 182 GLU A C 1
ATOM 1348 O O . GLU A 1 182 ? -4.759 4.856 8.657 1.00 91.75 182 GLU A O 1
ATOM 1353 N N . LEU A 1 183 ? -6.982 5.180 8.617 1.00 94.12 183 LEU A N 1
ATOM 1354 C CA . LEU A 1 183 ? -7.237 4.262 9.730 1.00 94.12 183 LEU A CA 1
ATOM 1355 C C . LEU A 1 183 ? -6.937 2.819 9.322 1.00 94.12 183 LEU A C 1
ATOM 1357 O O . LEU A 1 183 ? -6.220 2.129 10.034 1.00 94.12 183 LEU A O 1
ATOM 1361 N N . ALA A 1 184 ? -7.418 2.369 8.160 1.00 92.69 184 ALA A N 1
ATOM 1362 C CA . ALA A 1 184 ? -7.111 1.032 7.653 1.00 92.69 184 ALA A CA 1
ATOM 1363 C C . ALA A 1 184 ? -5.592 0.802 7.517 1.00 92.69 184 ALA A C 1
ATOM 1365 O O . ALA A 1 184 ? -5.097 -0.246 7.921 1.00 92.69 184 ALA A O 1
ATOM 1366 N N . SER A 1 185 ? -4.849 1.799 7.028 1.00 91.81 185 SER A N 1
ATOM 1367 C CA . SER A 1 185 ? -3.380 1.789 6.940 1.00 91.81 185 SER A CA 1
ATOM 1368 C C . SER A 1 185 ? -2.716 1.609 8.309 1.00 91.81 185 SER A C 1
ATOM 1370 O O . SER A 1 185 ? -1.804 0.791 8.465 1.00 91.81 185 SER A O 1
ATOM 1372 N N . ASP A 1 186 ? -3.179 2.329 9.330 1.00 94.00 186 ASP A N 1
ATOM 1373 C CA . ASP A 1 186 ? -2.657 2.181 10.690 1.00 94.00 186 ASP A CA 1
ATOM 1374 C C . ASP A 1 186 ? -2.977 0.805 11.288 1.00 94.00 186 ASP A C 1
ATOM 1376 O O . ASP A 1 186 ? -2.118 0.195 11.923 1.00 94.00 186 ASP A O 1
ATOM 1380 N N . LEU A 1 187 ? -4.184 0.282 11.052 1.00 94.06 187 LEU A N 1
ATOM 1381 C CA . LEU A 1 187 ? -4.578 -1.053 11.511 1.00 94.06 187 LEU A CA 1
ATOM 1382 C C . LEU A 1 187 ? -3.724 -2.151 10.862 1.00 94.06 187 LEU A C 1
ATOM 1384 O O . LEU A 1 187 ? -3.285 -3.067 11.554 1.00 94.06 187 LEU A O 1
ATOM 1388 N N . VAL A 1 188 ? -3.440 -2.027 9.563 1.00 91.69 188 VAL A N 1
ATOM 1389 C CA . VAL A 1 188 ? -2.536 -2.930 8.830 1.00 91.69 188 VAL A CA 1
ATOM 1390 C C . VAL A 1 188 ? -1.100 -2.829 9.348 1.00 91.69 188 VAL A C 1
ATOM 1392 O O . VAL A 1 188 ? -0.397 -3.835 9.455 1.00 91.69 188 VAL A O 1
ATOM 1395 N N . SER A 1 189 ? -0.649 -1.622 9.698 1.00 91.25 189 SER A N 1
ATOM 1396 C CA . SER A 1 189 ? 0.672 -1.438 10.309 1.00 91.25 189 SER A CA 1
ATOM 1397 C C . SER A 1 189 ? 0.759 -2.172 11.644 1.00 91.25 189 SER A C 1
ATOM 1399 O O . SER A 1 189 ? 1.712 -2.913 11.869 1.00 91.25 189 SER A O 1
ATOM 1401 N N . LEU A 1 190 ? -0.266 -2.032 12.491 1.00 92.75 190 LEU A N 1
ATOM 1402 C CA . LEU A 1 190 ? -0.334 -2.709 13.786 1.00 92.75 190 LEU A CA 1
ATOM 1403 C C . LEU A 1 190 ? -0.392 -4.230 13.658 1.00 92.75 190 LEU A C 1
ATOM 1405 O O . LEU A 1 190 ? 0.250 -4.920 14.444 1.00 92.75 190 LEU A O 1
ATOM 1409 N N . SER A 1 191 ? -1.115 -4.777 12.677 1.00 91.25 191 SER A N 1
ATOM 1410 C CA . SER A 1 191 ? -1.164 -6.233 12.473 1.00 91.25 191 SER A CA 1
ATOM 1411 C C . SER A 1 191 ? 0.181 -6.836 12.065 1.00 91.25 191 SER A C 1
ATOM 1413 O O . SER A 1 191 ? 0.394 -8.032 12.259 1.00 91.25 191 SER A O 1
ATOM 1415 N N . ASN A 1 192 ? 1.093 -6.021 11.531 1.00 88.62 192 ASN A N 1
ATOM 1416 C CA . ASN A 1 192 ? 2.451 -6.435 11.194 1.00 88.62 192 ASN A CA 1
ATOM 1417 C C . ASN A 1 192 ? 3.438 -6.317 12.372 1.00 88.62 192 ASN A C 1
ATOM 1419 O O . ASN A 1 192 ? 4.578 -6.772 12.275 1.00 88.62 192 ASN A O 1
ATOM 1423 N N . GLU A 1 193 ? 3.049 -5.666 13.471 1.00 89.00 193 GLU A N 1
ATOM 1424 C CA . GLU A 1 193 ? 3.916 -5.492 14.634 1.00 89.00 193 GLU A CA 1
ATOM 1425 C C . GLU A 1 193 ? 3.980 -6.783 15.459 1.00 89.00 193 GLU A C 1
ATOM 1427 O O . GLU A 1 193 ? 2.969 -7.372 15.834 1.00 89.00 193 GLU A O 1
ATOM 1432 N N . ARG A 1 194 ? 5.202 -7.216 15.793 1.00 79.25 194 ARG A N 1
ATOM 1433 C CA . ARG A 1 194 ? 5.423 -8.456 16.553 1.00 79.25 194 ARG A CA 1
ATOM 1434 C C . ARG A 1 194 ? 4.889 -8.382 17.987 1.00 79.25 194 ARG A C 1
ATOM 1436 O O . ARG A 1 194 ? 4.481 -9.404 18.533 1.00 79.25 194 ARG A O 1
ATOM 1443 N N . TRP A 1 195 ? 4.932 -7.196 18.591 1.00 80.56 195 TRP A N 1
ATOM 1444 C CA . TRP A 1 195 ? 4.538 -6.952 19.975 1.00 80.56 195 TRP A CA 1
ATOM 1445 C C . TRP A 1 195 ? 3.713 -5.673 20.043 1.00 80.56 195 TRP A C 1
ATOM 1447 O O . TRP A 1 195 ? 4.235 -4.592 19.778 1.00 80.56 195 TRP A O 1
ATOM 1457 N N . VAL A 1 196 ? 2.439 -5.804 20.408 1.00 88.62 196 VAL A N 1
ATOM 1458 C CA . VAL A 1 196 ? 1.516 -4.679 20.572 1.00 88.62 196 VAL A CA 1
ATOM 1459 C C . VAL A 1 196 ? 0.898 -4.754 21.960 1.00 88.62 196 VAL A C 1
ATOM 1461 O O . VAL A 1 196 ? 0.434 -5.812 22.377 1.00 88.62 196 VAL A O 1
ATOM 1464 N N . ASP A 1 197 ? 0.900 -3.628 22.668 1.00 92.69 197 ASP A N 1
ATOM 1465 C CA . ASP A 1 197 ? 0.255 -3.469 23.970 1.00 92.69 197 ASP A CA 1
ATOM 1466 C C . ASP A 1 197 ? -0.968 -2.537 23.884 1.00 92.69 197 ASP A C 1
ATOM 1468 O O . ASP A 1 197 ? -1.213 -1.878 22.867 1.00 92.69 197 ASP A O 1
ATOM 1472 N N . ALA A 1 198 ? -1.749 -2.474 24.965 1.00 93.44 198 ALA A N 1
ATOM 1473 C CA . ALA A 1 198 ? -2.948 -1.640 25.042 1.00 93.44 198 ALA A CA 1
ATOM 1474 C C . ALA A 1 198 ? -2.648 -0.153 24.790 1.00 93.44 198 ALA A C 1
ATOM 1476 O O . ALA A 1 198 ? -3.422 0.543 24.131 1.00 93.44 198 ALA A O 1
ATOM 1477 N N . SER A 1 199 ? -1.484 0.332 25.239 1.00 92.31 199 SER A N 1
ATOM 1478 C CA . SER A 1 199 ? -1.063 1.719 25.024 1.00 92.31 199 SER A CA 1
ATOM 1479 C C . SER A 1 199 ? -0.868 2.025 23.537 1.00 92.31 199 SER A C 1
ATOM 1481 O O . SER A 1 199 ? -1.223 3.108 23.070 1.00 92.31 199 SER A O 1
ATOM 1483 N N . ARG A 1 200 ? -0.315 1.074 22.775 1.00 93.00 200 ARG A N 1
ATOM 1484 C CA . ARG A 1 200 ? -0.073 1.197 21.336 1.00 93.00 200 ARG A CA 1
ATOM 1485 C C . ARG A 1 200 ? -1.379 1.280 20.563 1.00 93.00 200 ARG A C 1
ATOM 1487 O O . ARG A 1 200 ? -1.478 2.134 19.686 1.00 93.00 200 ARG A O 1
ATOM 1494 N N . VAL A 1 201 ? -2.375 0.475 20.929 1.00 92.75 201 VAL A N 1
ATOM 1495 C CA . VAL A 1 201 ? -3.721 0.562 20.340 1.00 92.75 201 VAL A CA 1
ATOM 1496 C C .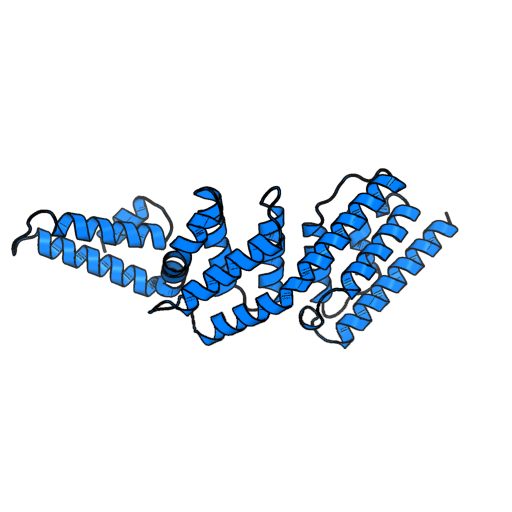 VAL A 1 201 ? -4.412 1.865 20.757 1.00 92.75 201 VAL A C 1
ATOM 1498 O O . VAL A 1 201 ? -4.967 2.565 19.913 1.00 92.75 201 VAL A O 1
ATOM 1501 N N . GLY A 1 202 ? -4.306 2.248 22.033 1.00 92.62 202 GLY A N 1
ATOM 1502 C CA . GLY A 1 202 ? -4.868 3.489 22.573 1.00 92.62 202 GLY A CA 1
ATOM 1503 C C . GLY A 1 202 ? -4.407 4.747 21.831 1.00 92.62 202 GLY A C 1
ATOM 1504 O O . GLY A 1 202 ? -5.223 5.630 21.567 1.00 92.62 202 GLY A O 1
ATOM 1505 N N . ARG A 1 203 ? -3.137 4.791 21.399 1.00 94.00 203 ARG A N 1
ATOM 1506 C CA . ARG A 1 203 ? -2.571 5.908 20.615 1.00 94.00 203 ARG A CA 1
ATOM 1507 C C . ARG A 1 203 ? -3.277 6.158 19.279 1.00 94.00 203 ARG A C 1
ATOM 1509 O O . ARG A 1 203 ? -3.190 7.269 18.756 1.00 94.00 203 ARG A O 1
ATOM 1516 N N . LEU A 1 204 ? -3.997 5.178 18.726 1.00 94.56 204 LEU A N 1
ATOM 1517 C CA . LEU A 1 204 ? -4.836 5.419 17.549 1.00 94.56 204 LEU A CA 1
ATOM 1518 C C . LEU A 1 204 ? -5.965 6.404 17.862 1.00 94.56 204 LEU A C 1
ATOM 1520 O O . LEU A 1 204 ? -6.213 7.319 17.082 1.00 94.56 204 LEU A O 1
ATOM 1524 N N . ALA A 1 205 ? -6.620 6.262 19.017 1.00 94.12 205 ALA A N 1
ATOM 1525 C CA . ALA A 1 205 ? -7.694 7.169 19.408 1.00 94.12 205 ALA A CA 1
ATOM 1526 C C . ALA A 1 205 ? -7.180 8.610 19.555 1.00 94.12 205 ALA A C 1
ATOM 1528 O O . ALA A 1 205 ? -7.882 9.553 19.186 1.00 94.12 205 ALA A O 1
ATOM 1529 N N . ASP A 1 206 ? -5.943 8.787 20.029 1.00 92.81 206 ASP A N 1
ATOM 1530 C CA . ASP A 1 206 ? -5.288 10.097 20.093 1.00 92.81 206 ASP A CA 1
ATOM 1531 C C . ASP A 1 206 ? -5.054 10.666 18.688 1.00 92.81 206 ASP A C 1
ATOM 1533 O O . ASP A 1 206 ? -5.444 11.800 18.398 1.00 92.81 206 ASP A O 1
ATOM 1537 N N . ARG A 1 207 ? -4.473 9.858 17.789 1.00 94.25 207 ARG A N 1
ATOM 1538 C CA . ARG A 1 207 ? -4.148 10.252 16.408 1.00 94.25 207 ARG A CA 1
ATOM 1539 C C . ARG A 1 207 ? -5.378 10.709 15.624 1.00 94.25 207 ARG A C 1
ATOM 1541 O O . ARG A 1 207 ? -5.307 11.698 14.900 1.00 94.25 207 ARG A O 1
ATOM 1548 N N . PHE A 1 208 ? -6.502 10.016 15.791 1.00 94.25 208 PHE A N 1
ATOM 1549 C CA . PHE A 1 208 ? -7.764 10.328 15.115 1.00 94.25 208 PHE A CA 1
ATOM 1550 C C . PHE A 1 208 ? -8.663 11.295 15.904 1.00 94.25 208 PHE A C 1
ATOM 1552 O O . PHE A 1 208 ? -9.794 11.564 15.502 1.00 94.25 208 PHE A O 1
ATOM 1559 N N . GLY A 1 209 ? -8.174 11.845 17.022 1.00 91.81 209 GLY A N 1
ATOM 1560 C CA . GLY A 1 209 ? -8.876 12.857 17.814 1.00 91.81 209 GLY A CA 1
ATOM 1561 C C . GLY A 1 209 ? -10.055 12.338 18.645 1.00 91.81 209 GLY A C 1
ATOM 1562 O O . GLY A 1 209 ? -10.784 13.150 19.216 1.00 91.81 209 GLY A O 1
ATOM 1563 N N . ALA A 1 210 ? -10.237 11.018 18.743 1.00 92.19 210 ALA A N 1
ATOM 1564 C CA . ALA A 1 210 ? -11.276 10.376 19.550 1.00 92.19 210 ALA A CA 1
ATOM 1565 C C . ALA A 1 210 ? -10.992 10.455 21.057 1.00 92.19 210 ALA A C 1
ATOM 1567 O O . ALA A 1 210 ? -11.915 10.399 21.860 1.00 92.19 210 ALA A O 1
ATOM 1568 N N . ALA A 1 211 ? -9.734 10.649 21.458 1.00 86.94 211 ALA A N 1
ATOM 1569 C CA 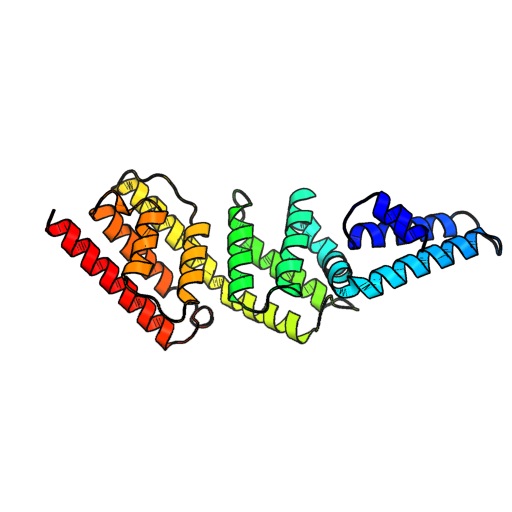. ALA A 1 211 ? -9.342 10.702 22.867 1.00 86.94 211 ALA A CA 1
ATOM 1570 C C . ALA A 1 211 ? -9.853 11.929 23.647 1.00 86.94 211 ALA A C 1
ATOM 1572 O O . ALA A 1 211 ? -9.678 11.998 24.861 1.00 86.94 211 ALA A O 1
ATOM 1573 N N . ARG A 1 212 ? -10.474 12.907 22.971 1.00 84.06 212 ARG A N 1
ATOM 1574 C CA . ARG A 1 212 ? -10.981 14.139 23.601 1.00 84.06 212 ARG A CA 1
ATOM 1575 C C . ARG A 1 212 ? -12.235 13.925 24.447 1.00 84.06 212 ARG A C 1
ATOM 1577 O O . ARG A 1 212 ? -12.487 14.721 25.344 1.00 84.06 212 ARG A O 1
ATOM 1584 N N . LEU A 1 213 ? -13.026 12.902 24.132 1.00 88.94 213 LEU A N 1
ATOM 1585 C CA . LEU A 1 213 ? -14.253 12.554 24.844 1.00 88.94 213 LEU A CA 1
ATOM 1586 C C . LEU A 1 213 ? -14.156 11.081 25.264 1.00 88.94 213 LEU A C 1
ATOM 1588 O O . LEU A 1 213 ? -13.883 10.251 24.394 1.00 88.94 213 LEU A O 1
ATOM 1592 N N . PRO A 1 214 ? -14.380 10.732 26.546 1.00 91.25 214 PRO A N 1
ATOM 1593 C CA . PRO A 1 214 ? -14.269 9.346 27.010 1.00 91.25 214 PRO A CA 1
ATOM 1594 C C . PRO A 1 214 ? -15.139 8.364 26.208 1.00 91.25 214 PRO A C 1
ATOM 1596 O O . PRO A 1 214 ? -14.621 7.392 25.660 1.00 91.25 214 PRO A O 1
ATOM 1599 N N . SER A 1 215 ? -16.413 8.699 25.994 1.00 92.94 215 SER A N 1
ATOM 1600 C CA . SER A 1 215 ? -17.349 7.898 25.194 1.00 92.94 215 SER A CA 1
ATOM 1601 C C . SER A 1 215 ? -16.919 7.738 23.727 1.00 92.94 215 SER A C 1
ATOM 1603 O O . SER A 1 215 ? -17.054 6.663 23.139 1.00 92.94 215 SER A O 1
ATOM 1605 N N . ALA A 1 216 ? -16.343 8.784 23.122 1.00 94.75 216 ALA A N 1
ATOM 1606 C CA . ALA A 1 216 ? -15.819 8.720 21.757 1.00 94.75 216 ALA A CA 1
ATOM 1607 C C . ALA A 1 216 ? -14.579 7.824 21.661 1.00 94.75 216 ALA A C 1
ATOM 1609 O O . ALA A 1 216 ? -14.402 7.127 20.661 1.00 94.75 216 ALA A O 1
ATOM 1610 N N . LYS A 1 217 ? -13.736 7.809 22.701 1.00 96.25 217 LYS A N 1
ATOM 1611 C CA . LYS A 1 217 ? -12.576 6.919 22.793 1.00 96.25 217 LYS A CA 1
ATOM 1612 C C . LYS A 1 217 ? -13.012 5.454 22.864 1.00 96.25 217 LYS A C 1
ATOM 1614 O O . LYS A 1 217 ? -12.454 4.642 22.128 1.00 96.25 217 LYS A O 1
ATOM 1619 N N . VAL A 1 218 ? -14.017 5.126 23.679 1.00 96.88 218 VAL A N 1
ATOM 1620 C CA . VAL A 1 218 ? -14.574 3.762 23.778 1.00 96.88 218 VAL A CA 1
ATOM 1621 C C . VAL A 1 218 ? -15.175 3.311 22.444 1.00 96.88 218 VAL A C 1
ATOM 1623 O O . VAL A 1 218 ? -14.813 2.242 21.941 1.00 96.88 218 VAL A O 1
ATOM 1626 N N . ASP A 1 219 ? -16.021 4.140 21.821 1.00 96.50 219 ASP A N 1
ATOM 1627 C CA . ASP A 1 219 ? -16.619 3.842 20.510 1.00 96.50 219 ASP A CA 1
ATOM 1628 C C . ASP A 1 219 ? -15.538 3.659 19.425 1.00 96.50 219 ASP A C 1
ATOM 1630 O O . ASP A 1 219 ? -15.610 2.725 18.621 1.00 96.50 219 ASP A O 1
ATOM 1634 N N . PHE A 1 220 ? -14.504 4.513 19.412 1.00 97.62 220 PHE A N 1
ATOM 1635 C CA . PHE A 1 220 ? -13.395 4.419 18.460 1.00 97.62 220 PHE A CA 1
ATOM 1636 C C . PHE A 1 220 ? -12.606 3.120 18.631 1.00 97.62 220 PHE A C 1
ATOM 1638 O O . PHE A 1 220 ? -12.381 2.413 17.649 1.00 97.62 220 PHE A O 1
ATOM 1645 N N . LEU A 1 221 ? -12.187 2.790 19.857 1.00 97.56 221 LEU A N 1
ATOM 1646 C CA . LEU A 1 221 ? -11.379 1.597 20.123 1.00 97.56 221 LEU A CA 1
ATOM 1647 C C . LEU A 1 221 ? -12.169 0.310 19.860 1.00 97.56 221 LEU A C 1
ATOM 1649 O O . LEU A 1 221 ? -11.619 -0.642 19.302 1.00 97.56 221 LEU A O 1
ATOM 1653 N N . THR A 1 222 ? -13.467 0.306 20.171 1.00 97.69 222 THR A N 1
ATOM 1654 C CA . THR A 1 222 ? -14.374 -0.801 19.840 1.00 97.69 222 THR A CA 1
ATOM 1655 C C . THR A 1 222 ? -14.454 -1.006 18.330 1.00 97.69 222 THR A C 1
ATOM 1657 O O . THR A 1 222 ? -14.197 -2.107 17.841 1.00 97.69 222 THR A O 1
ATOM 1660 N N . GLY A 1 223 ? -14.714 0.065 17.574 1.00 96.88 223 GLY A N 1
ATOM 1661 C CA . GLY A 1 223 ? -14.763 -0.001 16.115 1.00 96.88 223 GLY A CA 1
ATOM 1662 C C . GLY A 1 223 ? -13.427 -0.403 15.484 1.00 96.88 223 GLY A C 1
ATOM 1663 O O . GLY A 1 223 ? -13.403 -1.228 14.574 1.00 96.88 223 GLY A O 1
ATOM 1664 N N . ALA A 1 224 ? -12.306 0.118 15.990 1.00 96.44 224 ALA A N 1
ATOM 1665 C CA . ALA A 1 224 ? -10.968 -0.246 15.529 1.00 96.44 224 ALA A CA 1
ATOM 1666 C C . ALA A 1 224 ? -10.679 -1.739 15.749 1.00 96.44 224 ALA A C 1
ATOM 1668 O O . ALA A 1 224 ? -10.154 -2.411 14.859 1.00 96.44 224 ALA A O 1
ATOM 1669 N N . ARG A 1 225 ? -11.071 -2.288 16.905 1.00 97.06 225 ARG A N 1
ATOM 1670 C CA . ARG A 1 225 ? -10.941 -3.718 17.196 1.00 97.06 225 ARG A CA 1
ATOM 1671 C C . ARG A 1 225 ? -11.810 -4.582 16.285 1.00 97.06 225 ARG A C 1
ATOM 1673 O O . ARG A 1 225 ? -11.355 -5.636 15.839 1.00 97.06 225 ARG A O 1
ATOM 1680 N N . ASP A 1 226 ? -13.032 -4.155 15.991 1.00 95.75 226 ASP A N 1
ATOM 1681 C CA . ASP A 1 226 ? -13.902 -4.874 15.060 1.00 95.75 226 ASP A CA 1
ATOM 1682 C C . ASP A 1 226 ? -13.337 -4.879 13.635 1.00 95.75 226 ASP A C 1
ATOM 1684 O O . ASP A 1 226 ? -13.339 -5.932 12.993 1.00 95.75 226 ASP A O 1
ATOM 1688 N N . SER A 1 227 ? -12.745 -3.766 13.194 1.00 94.94 227 SER A N 1
ATOM 1689 C CA . SER A 1 227 ? -11.994 -3.695 11.937 1.00 94.94 227 SER A CA 1
ATOM 1690 C C . SER A 1 227 ? -10.780 -4.631 11.921 1.00 94.94 227 SER A C 1
ATOM 1692 O O . SER A 1 227 ? -10.574 -5.354 10.945 1.00 94.94 227 SER A O 1
ATOM 1694 N N . LEU A 1 228 ? -10.003 -4.699 13.011 1.00 94.25 228 LEU A N 1
ATOM 1695 C CA . LEU A 1 228 ? -8.867 -5.628 13.130 1.00 94.25 228 LEU A CA 1
ATOM 1696 C C . LEU A 1 228 ? -9.295 -7.092 12.988 1.00 94.25 228 LEU A C 1
ATOM 1698 O O . LEU A 1 228 ? -8.589 -7.889 12.373 1.00 94.25 228 LEU A O 1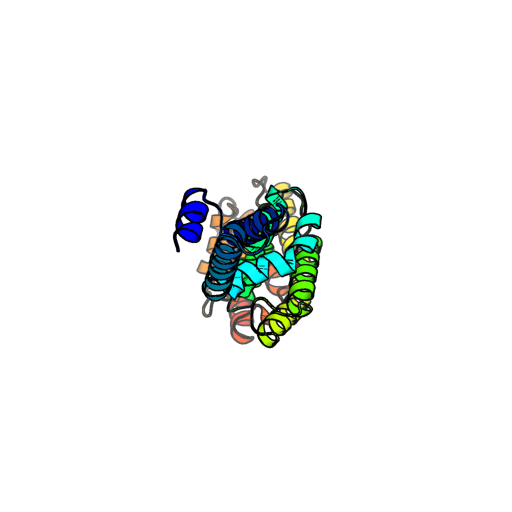
ATOM 1702 N N . ARG A 1 229 ? -10.461 -7.470 13.521 1.00 93.81 229 ARG A N 1
ATOM 1703 C CA . ARG A 1 229 ? -10.962 -8.850 13.419 1.00 93.81 229 ARG A CA 1
ATOM 1704 C C . ARG A 1 229 ? -11.234 -9.281 11.979 1.00 93.81 229 ARG A C 1
ATOM 1706 O O . ARG A 1 229 ? -11.111 -10.476 11.708 1.00 93.81 229 ARG A O 1
ATOM 1713 N N . GLN A 1 230 ? -11.590 -8.345 11.097 1.00 91.44 230 GLN A N 1
ATOM 1714 C CA . GLN A 1 230 ? -11.880 -8.619 9.686 1.00 91.44 230 GLN A CA 1
ATOM 1715 C C . GLN A 1 230 ? -10.633 -8.726 8.809 1.00 91.44 230 GLN A C 1
ATOM 1717 O O . GLN A 1 230 ? -10.735 -9.202 7.679 1.00 91.44 230 GLN A O 1
ATOM 1722 N N . LEU A 1 231 ? -9.463 -8.301 9.295 1.00 90.19 231 LEU A N 1
ATOM 1723 C CA . LEU A 1 231 ? -8.238 -8.429 8.516 1.00 90.19 231 LEU A CA 1
ATOM 1724 C C . LEU A 1 231 ? -7.960 -9.911 8.188 1.00 90.19 231 LEU A C 1
ATOM 1726 O O . LEU A 1 231 ? -8.100 -10.776 9.064 1.00 90.19 231 LEU A O 1
ATOM 1730 N N . PRO A 1 232 ? -7.542 -10.225 6.948 1.00 86.69 232 PRO A N 1
ATOM 1731 C CA . PRO A 1 232 ? -7.132 -11.573 6.574 1.00 86.69 232 PRO A CA 1
ATOM 1732 C C . PRO A 1 232 ? -5.993 -12.102 7.461 1.00 86.69 232 PRO A C 1
ATOM 1734 O O . PRO A 1 232 ? -5.072 -11.344 7.761 1.00 86.69 232 PRO A O 1
ATOM 1737 N N . PRO A 1 233 ? -5.974 -13.401 7.824 1.00 87.62 233 PRO A N 1
ATOM 1738 C CA . PRO A 1 233 ? -4.922 -13.979 8.671 1.00 87.62 233 PRO A CA 1
ATOM 1739 C C . PRO A 1 233 ? -3.491 -13.746 8.160 1.00 87.62 233 PRO A C 1
ATOM 1741 O O . PRO A 1 233 ? -2.585 -13.510 8.944 1.00 87.62 233 PRO A O 1
ATOM 1744 N N . LEU A 1 234 ? -3.319 -13.756 6.841 1.00 84.25 234 LEU A N 1
ATOM 1745 C CA . LEU A 1 234 ? -2.077 -13.488 6.104 1.00 84.25 234 LEU A CA 1
ATOM 1746 C C . LEU A 1 234 ? -1.512 -12.062 6.240 1.00 84.25 234 LEU A C 1
ATOM 1748 O O . LEU A 1 234 ? -0.352 -11.846 5.912 1.00 84.25 234 LEU A O 1
ATOM 1752 N N . VAL A 1 235 ? -2.303 -11.094 6.710 1.00 87.00 235 VAL A N 1
ATOM 1753 C CA . VAL A 1 235 ? -1.831 -9.722 6.986 1.00 87.00 235 VAL A CA 1
ATOM 1754 C C . VAL A 1 235 ? -1.104 -9.649 8.340 1.00 87.00 235 VAL A C 1
ATOM 1756 O O . VAL A 1 235 ? -0.297 -8.747 8.576 1.00 87.00 235 VAL A O 1
ATOM 1759 N N . PHE A 1 236 ? -1.364 -10.614 9.227 1.00 89.56 236 PHE A N 1
ATOM 1760 C CA . PHE A 1 236 ? -0.730 -10.694 10.536 1.00 89.56 236 PHE A CA 1
ATOM 1761 C C . PHE A 1 236 ? 0.628 -11.388 10.457 1.00 89.56 236 PHE A C 1
ATOM 1763 O O . PHE A 1 236 ? 0.798 -12.358 9.721 1.00 89.56 236 PHE A O 1
ATOM 1770 N N . SER A 1 237 ? 1.575 -10.949 11.289 1.00 87.25 237 SER A N 1
ATOM 1771 C CA . SER A 1 237 ? 2.903 -11.575 11.371 1.00 87.25 237 SER A CA 1
ATOM 1772 C C . SER A 1 237 ? 2.856 -13.043 11.811 1.00 87.25 237 SER A C 1
ATOM 1774 O O . SER A 1 237 ? 3.696 -13.839 11.396 1.00 87.25 237 SER A O 1
ATOM 1776 N N . SER A 1 238 ? 1.891 -13.406 12.663 1.00 89.81 238 SER A N 1
ATOM 1777 C CA . SER A 1 238 ? 1.582 -14.790 13.032 1.00 89.81 238 SER A CA 1
ATOM 1778 C C . SER A 1 238 ? 0.162 -14.909 13.617 1.00 89.81 238 SER A C 1
ATOM 1780 O O . SER A 1 238 ? -0.429 -13.893 14.012 1.00 89.81 238 SER A O 1
ATOM 1782 N N . PRO A 1 239 ? -0.401 -16.129 13.723 1.00 89.62 239 PRO A N 1
ATOM 1783 C CA . PRO A 1 239 ? -1.665 -16.361 14.426 1.00 89.62 239 PRO A CA 1
ATOM 1784 C C . PRO A 1 239 ? -1.646 -15.887 15.888 1.00 89.62 239 PRO A C 1
ATOM 1786 O O . PRO A 1 239 ? -2.634 -15.339 16.376 1.00 89.62 239 PRO A O 1
ATOM 1789 N N . GLU A 1 240 ? -0.517 -16.048 16.577 1.00 91.38 240 GLU A N 1
ATOM 1790 C CA . GLU A 1 240 ? -0.321 -15.596 17.957 1.00 91.38 240 GLU A CA 1
ATOM 1791 C C . GLU A 1 240 ? -0.304 -14.068 18.030 1.00 91.38 240 GLU A C 1
ATOM 1793 O O . GLU A 1 240 ? -1.001 -13.495 18.864 1.00 91.38 240 GLU A O 1
ATOM 1798 N N . SER A 1 241 ? 0.407 -13.398 17.112 1.00 91.31 241 SER A N 1
ATOM 1799 C CA . SER A 1 241 ? 0.415 -11.932 17.027 1.00 91.31 241 SER A CA 1
ATOM 1800 C C . SER A 1 241 ? -0.985 -11.367 16.784 1.00 91.31 241 SER A C 1
ATOM 1802 O O . SER A 1 241 ? -1.347 -10.355 17.383 1.00 91.31 241 SER A O 1
ATOM 1804 N N . ARG A 1 242 ? -1.811 -12.044 15.972 1.00 94.19 242 ARG A N 1
ATOM 1805 C CA . ARG A 1 242 ? -3.223 -11.674 15.795 1.00 94.19 242 ARG A CA 1
ATOM 1806 C C . ARG A 1 242 ? -3.984 -11.708 17.115 1.00 94.19 242 ARG A C 1
ATOM 1808 O O . ARG A 1 242 ? -4.697 -10.756 17.422 1.00 94.19 242 ARG A O 1
ATOM 1815 N N . GLN A 1 243 ? -3.859 -12.793 17.877 1.00 93.56 243 GLN A N 1
ATOM 1816 C CA . GLN A 1 243 ? -4.556 -12.921 19.155 1.00 93.56 243 GLN A CA 1
ATOM 1817 C C . GLN A 1 243 ? -4.067 -11.866 20.155 1.00 93.56 243 GLN A C 1
ATOM 1819 O O . GLN A 1 243 ? -4.885 -11.139 20.712 1.00 93.56 243 GLN A O 1
ATOM 1824 N N . SER A 1 244 ? -2.749 -11.697 20.291 1.00 93.75 244 SER A N 1
ATOM 1825 C CA . SER A 1 244 ? -2.159 -10.688 21.175 1.00 93.75 244 SER A CA 1
ATOM 1826 C C . SER A 1 244 ? -2.612 -9.266 20.839 1.00 93.75 244 SER A C 1
ATOM 1828 O O . SER A 1 244 ? -2.919 -8.501 21.748 1.00 93.75 244 SER A O 1
ATOM 1830 N N . LEU A 1 245 ? -2.719 -8.911 19.554 1.00 95.81 245 LEU A N 1
ATOM 1831 C CA . LEU A 1 245 ? -3.228 -7.603 19.138 1.00 95.81 245 LEU A CA 1
ATOM 1832 C C . LEU A 1 245 ? -4.708 -7.411 19.508 1.00 95.81 245 LEU A C 1
ATOM 1834 O O . LEU A 1 245 ? -5.097 -6.339 19.970 1.00 95.81 245 LEU A O 1
ATOM 1838 N N . LEU A 1 246 ? -5.543 -8.437 19.325 1.00 96.00 246 LEU A N 1
ATOM 1839 C CA . LEU A 1 246 ? -6.964 -8.372 19.680 1.00 96.00 246 LEU A CA 1
ATOM 1840 C C . LEU A 1 246 ? -7.199 -8.297 21.193 1.00 96.00 246 LEU A C 1
ATOM 1842 O O . LEU A 1 246 ? -8.174 -7.663 21.612 1.00 96.00 246 LEU A O 1
ATOM 1846 N N . ASP A 1 247 ? -6.324 -8.921 21.981 1.00 96.06 247 ASP A N 1
ATOM 1847 C CA . ASP A 1 247 ? -6.332 -8.862 23.443 1.00 96.06 247 ASP A CA 1
ATOM 1848 C C . ASP A 1 247 ? -5.854 -7.491 23.929 1.00 96.06 247 ASP A C 1
ATOM 1850 O O . ASP A 1 247 ? -6.542 -6.849 24.716 1.00 96.06 247 ASP A O 1
ATOM 1854 N N . ALA A 1 248 ? -4.753 -6.973 23.375 1.00 96.75 248 ALA A N 1
ATOM 1855 C CA . ALA A 1 248 ? -4.276 -5.618 23.647 1.00 96.75 248 ALA A CA 1
ATOM 1856 C C . ALA A 1 248 ? -5.341 -4.557 23.324 1.00 96.75 248 ALA A C 1
ATOM 1858 O O . ALA A 1 248 ? -5.549 -3.621 24.097 1.00 96.75 248 ALA A O 1
ATOM 1859 N N . ALA A 1 249 ? -6.056 -4.720 22.208 1.00 97.00 249 ALA A N 1
ATOM 1860 C CA . ALA A 1 249 ? -7.167 -3.847 21.852 1.00 97.00 249 ALA A CA 1
ATOM 1861 C C . ALA A 1 249 ? -8.342 -3.961 22.834 1.00 97.00 249 ALA A C 1
ATOM 1863 O O . ALA A 1 249 ? -8.987 -2.955 23.109 1.00 97.00 249 ALA A O 1
ATOM 1864 N N . GLN A 1 250 ? -8.617 -5.154 23.377 1.00 97.69 250 GLN A N 1
ATOM 1865 C CA . GLN A 1 250 ? -9.640 -5.325 24.413 1.00 97.69 250 GLN A CA 1
ATOM 1866 C C . GLN A 1 250 ? -9.232 -4.625 25.711 1.00 97.69 250 GLN A C 1
ATOM 1868 O O . GLN A 1 250 ? -10.020 -3.851 26.237 1.00 97.69 250 GLN A O 1
ATOM 1873 N N . THR A 1 251 ? -7.993 -4.803 26.171 1.00 97.69 251 THR A N 1
ATOM 1874 C CA . THR A 1 251 ? -7.484 -4.094 27.353 1.00 97.69 251 THR A CA 1
ATOM 1875 C C . THR A 1 251 ? -7.561 -2.577 27.177 1.00 97.69 251 THR A C 1
ATOM 1877 O O . THR A 1 251 ? -7.989 -1.880 28.087 1.00 97.69 251 THR A O 1
ATOM 1880 N N . ALA A 1 252 ? -7.243 -2.052 25.988 1.00 96.94 252 ALA A N 1
ATOM 1881 C CA . ALA A 1 252 ? -7.374 -0.620 25.711 1.00 96.94 252 ALA A CA 1
ATOM 1882 C C . ALA A 1 252 ? -8.830 -0.117 25.795 1.00 96.94 252 ALA A C 1
ATOM 1884 O O . ALA A 1 252 ? -9.056 1.030 26.184 1.00 96.94 252 ALA A O 1
ATOM 1885 N N . ILE A 1 253 ? -9.806 -0.951 25.414 1.00 97.62 253 ILE A N 1
ATOM 1886 C CA . ILE A 1 253 ? -11.237 -0.653 25.569 1.00 97.62 253 ILE A CA 1
ATOM 1887 C C . ILE A 1 253 ? -11.609 -0.653 27.053 1.00 97.62 253 ILE A C 1
ATOM 1889 O O . ILE A 1 253 ? -12.232 0.301 27.509 1.00 97.62 253 ILE A O 1
ATOM 1893 N N . ASP A 1 254 ? -11.193 -1.673 27.803 1.00 97.44 254 ASP A N 1
ATOM 1894 C CA . ASP A 1 254 ? -11.496 -1.805 29.232 1.00 97.44 254 ASP A CA 1
ATOM 1895 C C . ASP A 1 254 ? -10.915 -0.621 30.033 1.00 97.44 254 ASP A C 1
ATOM 1897 O O . ASP A 1 254 ? -11.614 -0.014 30.845 1.00 97.44 254 ASP A O 1
ATOM 1901 N N . ASP A 1 255 ? -9.677 -0.215 29.729 1.00 95.19 255 ASP A N 1
ATOM 1902 C CA . ASP A 1 255 ? -9.030 0.970 30.308 1.00 95.19 255 ASP A CA 1
ATOM 1903 C C . ASP A 1 255 ? -9.794 2.264 29.972 1.00 95.19 255 ASP A C 1
ATOM 1905 O O . ASP A 1 255 ? -9.902 3.171 30.801 1.00 95.19 255 ASP A O 1
ATOM 1909 N N . ALA A 1 256 ? -10.321 2.377 28.747 1.00 94.88 256 ALA A N 1
ATOM 1910 C CA . ALA A 1 256 ? -11.096 3.540 28.321 1.00 94.88 256 ALA A CA 1
ATOM 1911 C C . ALA A 1 256 ? -12.465 3.611 29.015 1.00 94.88 256 ALA A C 1
ATOM 1913 O O . ALA A 1 256 ? -12.863 4.703 29.413 1.00 94.88 256 ALA A O 1
ATOM 1914 N N . ILE A 1 257 ? -13.139 2.472 29.207 1.00 94.75 257 ILE A N 1
ATOM 1915 C CA . ILE A 1 257 ? -14.400 2.379 29.961 1.00 94.75 257 ILE A CA 1
ATOM 1916 C C . ILE A 1 257 ? -14.161 2.750 31.427 1.00 94.75 257 ILE A C 1
ATOM 1918 O O . ILE A 1 257 ? -14.873 3.589 31.971 1.00 94.75 257 ILE A O 1
ATOM 1922 N N . GLY A 1 258 ? -13.114 2.205 32.054 1.00 92.62 258 GLY A N 1
ATOM 1923 C CA . GLY A 1 258 ? -12.780 2.541 33.441 1.00 92.62 258 GLY A CA 1
ATOM 1924 C C . GLY A 1 258 ? -12.491 4.034 33.643 1.00 92.62 258 GLY A C 1
ATOM 1925 O O . GLY A 1 258 ? -12.869 4.609 34.663 1.00 92.62 258 GLY A O 1
ATOM 1926 N N . ALA A 1 259 ? -11.863 4.686 32.660 1.00 89.00 259 ALA A N 1
ATOM 1927 C CA . ALA A 1 259 ? -11.635 6.130 32.681 1.00 89.00 259 ALA A CA 1
ATOM 1928 C C . ALA A 1 259 ? -12.910 6.959 32.423 1.00 89.00 259 ALA A C 1
ATOM 1930 O O . ALA A 1 259 ? -12.998 8.083 32.909 1.00 89.00 259 ALA A O 1
ATOM 1931 N N . GLU A 1 260 ? -13.873 6.433 31.661 1.00 88.44 260 GLU A N 1
ATOM 1932 C CA . GLU A 1 260 ? -15.178 7.063 31.423 1.00 88.44 260 GLU A CA 1
ATOM 1933 C C . GLU A 1 260 ? -16.075 7.008 32.664 1.00 88.44 260 GLU A C 1
ATOM 1935 O O . GLU A 1 260 ? -16.695 8.008 33.005 1.00 88.44 260 GLU A O 1
ATOM 1940 N N . GLU A 1 261 ? -16.126 5.868 33.357 1.00 86.62 261 GLU A N 1
ATOM 1941 C CA . GLU A 1 261 ? -16.960 5.686 34.553 1.00 86.62 261 GLU A CA 1
ATOM 1942 C C . GLU A 1 261 ? -16.405 6.407 35.795 1.00 86.62 261 GLU A C 1
ATOM 1944 O O . GLU A 1 261 ? -17.151 6.710 36.727 1.00 86.62 261 GLU A O 1
ATOM 1949 N N . GLY A 1 262 ? -15.092 6.658 35.828 1.00 72.75 262 GLY A N 1
ATOM 1950 C CA . GLY A 1 262 ? -14.397 7.303 36.946 1.00 72.75 262 GLY A CA 1
ATOM 1951 C C . GLY A 1 262 ? -14.241 8.826 36.846 1.00 72.75 262 GLY A C 1
ATOM 1952 O O . GLY A 1 262 ? -13.678 9.415 37.774 1.00 72.75 262 GLY A O 1
ATOM 1953 N N . GLY A 1 263 ? -14.673 9.447 35.742 1.00 55.81 263 GLY A N 1
ATOM 1954 C CA . GLY A 1 263 ? -14.592 10.894 35.484 1.00 55.81 263 GLY A CA 1
ATOM 1955 C C . GLY A 1 263 ? -15.932 11.601 35.624 1.00 55.81 263 GLY A C 1
ATOM 1956 O O . GLY A 1 263 ? -15.939 12.703 36.217 1.00 55.81 263 GLY A O 1
#

Sequence (263 aa):
SFARQLVKEQGGDATTQYLCLLEVGELISGGQAGADPGGVAADMVREAAAQLLAEDSEFIRADINTFDVSAHVGDAQAAAAFRSAYRDVVLASDSLNATLQYLLRAMGEGAGTDFDKVLESTKAALGADLAAARPSTDRVRLQHLVTDLYHLKVISTVVDQCTKLGQTLRTRHGMAPFKATELASDLVSLSNERWVDASRVGRLADRFGAARLPSAKVDFLTGARDSLRQLPPLVFSSPESRQSLLDAAQTAIDDAIGAEEGG

Radius of gyration: 24.52 Å; chains: 1; bounding box: 50×33×84 Å